Protein AF-K1TSH5-F1 (afdb_monomer)

Sequence (178 aa):
DFRKSKIAECYEMYQKELKKSDAMDF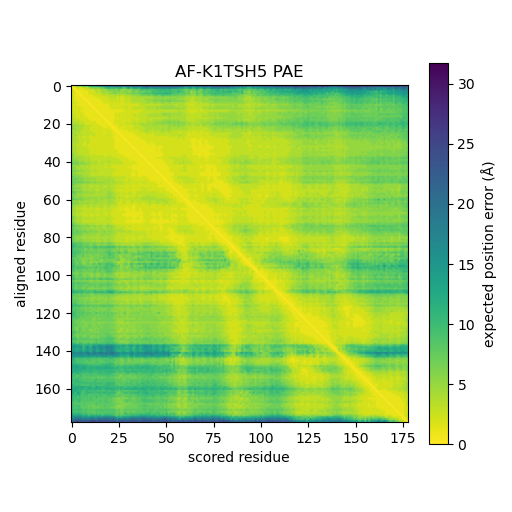DDIIFNTVKLLEENEDVRDLYQTQFKYVMVDEYQDTNHAQYVLTSLLADKYKNICVVGDDDQSIYRFRGATIENILSFENHYKGAKVIRLEENYRSTQNILDGANAVISHNKNRKGKTLFTRSGSGDKIVYKTVMSESEESQYIIDEIIQKC

Secondary structure (DSSP, 8-state):
-HHHHHHHHHHHHHHHHHHHTT---HHHHHHHHHHHHHH-HHHHHHHHHH-SSEEESSGGG--HHHHHHHHHHHTTT--EEE---GGG--GGGGT--THHHHHHHHHSTTPPP----B-SSS-HHHHHHHHHHHTT-SS------B-SS---SPPP----SSHHHHHHHHHHHHHHH-

Organism: NCBI:txid408170

pLDDT: mean 93.28, std 5.58, range [62.44, 98.38]

Foldseek 3Di:
DVVVVVVVVVVVVVVVVCVVVVHDDPVRVLVVLLVCLVVPVVVLVVLLVVCVAAEEEQLQQDAPSRLSNSCSSCVPNVRYHYYHALLPHPNVVVRRDNVSVVCVCVVSPPDDDDDDQEDPDDAAQVQVVVQVVSVPDPDHPDGRHHYPPYHPDHDDDDDDDDPVVVVVVVVVVVVVVD

Nearest PDB structures (foldseek):
  1qhh-assembly1_B  TM=9.088E-01  e=1.330E-18  Geobacillus stearothermophilus
  2pjr-assembly1_A  TM=9.662E-01  e=7.517E-14  Geobacillus stearothermophilus
  1pjr-assembly1_A  TM=9.104E-01  e=7.064E-14  Geobacillus stearothermophilus
  1qhg-assembly1_A  TM=9.098E-01  e=6.224E-13  Geobacillus stearothermophilus
  4c2t-assembly2_C  TM=9.820E-01  e=2.439E-11  Deinococcus radiodurans

Solvent-accessible surface area (backbone atoms only — not comparable to full-atom values): 10674 Å² total; per-residue (Å²): 112,73,67,63,53,51,53,51,55,51,48,54,52,49,56,52,50,33,59,74,66,78,50,75,61,80,65,45,58,53,50,52,49,38,50,47,45,71,76,30,62,69,63,32,50,52,49,26,67,70,40,58,62,40,76,41,72,61,37,17,48,33,30,68,64,56,48,51,40,56,46,66,41,21,60,86,70,64,38,64,46,77,39,67,45,82,92,68,52,76,41,53,92,79,51,21,34,53,62,57,56,72,41,41,60,74,73,42,73,84,62,84,86,81,85,85,41,76,42,90,87,54,31,35,43,57,39,51,54,51,52,64,58,57,67,75,63,80,94,67,92,75,86,71,68,46,46,86,81,42,50,70,69,77,86,85,86,83,91,68,95,44,74,69,50,46,53,50,52,54,51,53,56,52,62,73,73,108

InterPro domains:
  IPR000212 UvrD-like helicase [PTHR11070] (4-176)
  IPR013986 DExx box DNA helicase domain superfamily [G3DSA:1.10.10.160] (4-26)
  IPR014016 UvrD-like helicase, ATP-binding domain [PF00580] (3-109)
  IPR014016 UvrD-like helicase, ATP-binding domain [PS51198] (1-123)
  IPR014017 UvrD-like helicase, C-terminal [PF13361] (114-176)
  IPR027417 P-loop containing nucleoside triphosphate hydrolase [G3DSA:3.40.50.300] (27-110)
  IPR027417 P-loop containing nucleoside triphosphate hydrolase [G3DSA:3.40.50.300] (117-176)
  IPR027417 P-loop containing nucleoside triphosphate hydrolase [SSF52540] (5-176)

Radius of gyration: 23.06 Å; Cα contacts (8 Å, |Δi|>4): 166; chains: 1; bounding box: 57×45×60 Å

Structure (mmCIF, N/CA/C/O backbone):
data_AF-K1TSH5-F1
#
_entry.id   AF-K1TSH5-F1
#
loop_
_atom_site.group_PDB
_atom_site.id
_atom_site.type_symbol
_atom_site.label_atom_id
_atom_site.label_alt_id
_atom_site.label_comp_id
_atom_site.label_asym_id
_atom_site.label_entity_id
_atom_site.label_seq_id
_atom_site.pdbx_PDB_ins_code
_atom_site.Cartn_x
_atom_site.Cartn_y
_atom_site.Cartn_z
_atom_site.occupancy
_atom_site.B_iso_or_equiv
_atom_site.auth_seq_id
_atom_site.auth_comp_id
_atom_site.auth_asym_id
_atom_site.auth_atom_id
_atom_site.pdbx_PDB_model_num
ATOM 1 N N . ASP A 1 1 ? 12.186 7.942 30.024 1.00 77.44 1 ASP A N 1
ATOM 2 C CA . ASP A 1 1 ? 12.860 8.569 28.868 1.00 77.44 1 ASP A CA 1
ATOM 3 C C . ASP A 1 1 ? 12.345 9.999 28.738 1.00 77.44 1 ASP A C 1
ATOM 5 O O . ASP A 1 1 ? 11.185 10.200 28.394 1.00 77.44 1 ASP A O 1
ATOM 9 N N . PHE A 1 2 ? 13.169 10.978 29.116 1.00 89.00 2 PHE A N 1
ATOM 10 C CA . PHE A 1 2 ? 12.787 12.394 29.189 1.00 89.00 2 PHE A CA 1
ATOM 11 C C . PHE A 1 2 ? 12.319 12.948 27.834 1.00 89.00 2 PHE A C 1
ATOM 13 O O . PHE A 1 2 ? 11.339 13.689 27.773 1.00 89.00 2 PHE A O 1
ATOM 20 N N . ARG A 1 3 ? 12.957 12.528 26.731 1.00 92.19 3 ARG A N 1
ATOM 21 C CA . ARG A 1 3 ? 12.612 12.992 25.381 1.00 92.19 3 ARG A CA 1
ATOM 22 C C . ARG A 1 3 ? 11.207 12.553 24.976 1.00 92.19 3 ARG A C 1
ATOM 24 O O . ARG A 1 3 ? 10.437 13.368 24.483 1.00 92.19 3 ARG A O 1
ATOM 31 N N . LYS A 1 4 ? 10.860 11.283 25.209 1.00 92.50 4 LYS A N 1
ATOM 32 C CA . LYS A 1 4 ? 9.519 10.756 24.899 1.00 92.50 4 LYS A CA 1
ATOM 33 C C . LYS A 1 4 ? 8.424 11.468 25.692 1.00 92.50 4 LYS A C 1
ATOM 35 O O . LYS A 1 4 ? 7.385 11.771 25.124 1.00 92.50 4 LYS A O 1
ATOM 40 N N . SER A 1 5 ? 8.683 11.784 26.964 1.00 94.12 5 SER A N 1
ATOM 41 C CA . SER A 1 5 ? 7.754 12.569 27.790 1.00 94.12 5 SER A CA 1
ATOM 42 C C . SER A 1 5 ? 7.496 13.946 27.184 1.00 94.12 5 SER A C 1
ATOM 44 O O . SER A 1 5 ? 6.349 14.353 27.055 1.00 94.12 5 SER A O 1
ATOM 46 N N . LYS A 1 6 ? 8.552 14.645 26.747 1.00 96.00 6 LYS A N 1
ATOM 47 C CA . LYS A 1 6 ? 8.404 15.969 26.131 1.00 96.00 6 LYS A CA 1
ATOM 48 C C . LYS A 1 6 ? 7.690 15.930 24.786 1.00 96.00 6 LYS A C 1
ATOM 50 O O . LYS A 1 6 ? 6.859 16.791 24.530 1.00 96.00 6 LYS A O 1
ATOM 55 N N . ILE A 1 7 ? 7.950 14.914 23.964 1.00 96.69 7 ILE A N 1
ATOM 56 C CA . ILE A 1 7 ? 7.203 14.705 22.715 1.00 96.69 7 ILE A CA 1
ATOM 57 C C . ILE A 1 7 ? 5.712 14.488 23.008 1.00 96.69 7 ILE A C 1
ATOM 59 O O . ILE A 1 7 ? 4.879 15.082 22.334 1.00 96.69 7 ILE A O 1
ATOM 63 N N . ALA A 1 8 ? 5.373 13.691 24.027 1.00 95.94 8 ALA A N 1
ATOM 64 C CA . ALA A 1 8 ? 3.983 13.461 24.416 1.00 95.94 8 ALA A CA 1
ATOM 65 C C . ALA A 1 8 ? 3.290 14.746 24.904 1.00 95.94 8 ALA A C 1
ATOM 67 O O . ALA A 1 8 ? 2.175 15.025 24.476 1.00 95.94 8 ALA A O 1
ATOM 68 N N . GLU A 1 9 ? 3.962 15.556 25.731 1.00 96.50 9 GLU A N 1
ATOM 69 C CA . GLU A 1 9 ? 3.451 16.869 26.161 1.00 96.50 9 GLU A CA 1
ATOM 70 C C . GLU A 1 9 ? 3.186 17.795 24.957 1.00 96.50 9 GLU A C 1
ATOM 72 O O . GLU A 1 9 ? 2.115 18.394 24.856 1.00 96.50 9 GLU A O 1
ATOM 77 N N . CYS A 1 10 ? 4.128 17.883 24.009 1.00 97.38 10 CYS A N 1
ATOM 78 C CA . CYS A 1 10 ? 3.954 18.679 22.791 1.00 97.38 10 CYS A CA 1
ATOM 79 C C . CYS A 1 10 ? 2.803 18.165 21.918 1.00 97.38 10 CYS A C 1
ATOM 81 O O . CYS A 1 10 ? 2.030 18.970 21.403 1.00 97.38 10 CYS A O 1
ATOM 83 N N . TYR A 1 11 ? 2.670 16.845 21.767 1.00 96.75 11 TYR A N 1
ATOM 84 C CA . TYR A 1 11 ? 1.577 16.233 21.014 1.00 96.75 11 TYR A CA 1
ATOM 85 C C . TYR A 1 11 ? 0.212 16.525 21.652 1.00 96.75 11 TYR A C 1
ATOM 87 O O . TYR A 1 11 ? -0.732 16.887 20.957 1.00 96.75 11 TYR A O 1
ATOM 95 N N . GLU A 1 12 ? 0.108 16.460 22.981 1.00 96.88 12 GLU A N 1
ATOM 96 C CA . GLU A 1 12 ? -1.127 16.812 23.684 1.00 96.88 12 GLU A CA 1
ATOM 97 C C . GLU A 1 12 ? -1.510 18.284 23.460 1.00 96.88 12 GLU A C 1
ATOM 99 O O . GLU A 1 12 ? -2.679 18.601 23.233 1.00 96.88 12 GLU A O 1
ATOM 104 N N . MET A 1 13 ? -0.532 19.194 23.500 1.00 97.25 13 MET A N 1
ATOM 105 C CA . MET A 1 13 ? -0.757 20.607 23.184 1.00 97.25 13 MET A CA 1
ATOM 106 C C . MET A 1 13 ? -1.191 20.799 21.727 1.00 97.25 13 MET A C 1
ATOM 108 O O . MET A 1 13 ? -2.132 21.546 21.475 1.00 97.25 13 MET A O 1
ATOM 112 N N . TYR A 1 14 ? -0.553 20.099 20.789 1.00 97.69 14 TYR A N 1
ATOM 113 C CA . TYR A 1 14 ? -0.898 20.135 19.369 1.00 97.69 14 TYR A CA 1
ATOM 114 C C . TYR A 1 14 ? -2.349 19.699 19.117 1.00 97.69 14 TYR A C 1
ATOM 116 O O . TYR A 1 14 ? -3.121 20.475 18.554 1.00 97.69 14 TYR A O 1
ATOM 124 N N . GLN A 1 15 ? -2.763 18.536 19.639 1.00 96.94 15 GLN A N 1
ATOM 125 C CA . GLN A 1 15 ? -4.147 18.063 19.504 1.00 96.94 15 GLN A CA 1
ATOM 126 C C . GLN A 1 15 ? -5.155 19.022 20.160 1.00 96.94 15 GLN A C 1
ATOM 128 O O . GLN A 1 15 ? -6.271 19.191 19.664 1.00 96.94 15 GLN A O 1
ATOM 133 N N . LYS A 1 16 ? -4.789 19.675 21.277 1.00 96.56 16 LYS A N 1
ATOM 134 C CA . LYS A 1 16 ? -5.645 20.693 21.914 1.00 96.56 16 LYS A CA 1
ATOM 135 C C . LYS A 1 16 ? -5.855 21.903 21.009 1.00 96.56 16 LYS A C 1
ATOM 137 O O . LYS A 1 16 ? -6.979 22.395 20.946 1.00 96.56 16 LYS A O 1
ATOM 142 N N . GLU A 1 17 ? -4.813 22.384 20.337 1.00 97.62 17 GLU A N 1
ATOM 143 C CA . GLU A 1 17 ? -4.929 23.523 19.422 1.00 97.62 17 GLU A CA 1
ATOM 144 C C . GLU A 1 17 ? -5.710 23.159 18.154 1.00 97.62 17 GLU A C 1
ATOM 146 O O . GLU A 1 17 ? -6.633 23.891 17.807 1.00 97.62 17 GLU A O 1
ATOM 151 N N . LEU A 1 18 ? -5.459 21.994 17.542 1.00 97.00 18 LEU A N 1
ATOM 152 C CA . LEU A 1 18 ? -6.263 21.504 16.410 1.00 97.00 18 LEU A CA 1
ATOM 153 C C . LEU A 1 18 ? -7.758 21.475 16.740 1.00 97.00 18 LEU A C 1
ATOM 155 O O . LEU A 1 18 ? -8.575 22.041 16.014 1.00 97.00 18 LEU A O 1
ATOM 159 N N . LYS A 1 19 ? -8.109 20.897 17.894 1.00 95.25 19 LYS A N 1
ATOM 160 C CA . LYS A 1 19 ? -9.499 20.817 18.346 1.00 95.25 19 LYS A CA 1
ATOM 161 C C . LYS A 1 19 ? -10.116 22.192 18.611 1.00 95.25 19 LYS A C 1
ATOM 163 O O . LYS A 1 19 ? -11.289 22.394 18.316 1.00 95.25 19 LYS A O 1
ATOM 168 N N . LYS A 1 20 ? -9.361 23.138 19.180 1.00 97.38 20 LYS A N 1
ATOM 169 C CA . LYS A 1 20 ? -9.839 24.521 19.377 1.00 97.38 20 LYS A CA 1
ATOM 170 C C . LYS A 1 20 ? -10.095 25.233 18.051 1.00 97.38 20 LYS A C 1
ATOM 172 O O . LYS A 1 20 ? -10.976 26.085 17.994 1.00 97.38 20 LYS A O 1
ATOM 177 N N . SER A 1 21 ? -9.323 24.903 17.021 1.00 97.06 21 SER A N 1
ATOM 178 C CA . SER A 1 21 ? -9.446 25.464 15.677 1.00 97.06 21 SER A CA 1
ATOM 179 C C . SER A 1 21 ? -10.459 24.741 14.783 1.00 97.06 21 SER A C 1
ATOM 181 O O . SER A 1 21 ? -10.577 25.127 13.625 1.00 97.06 21 SER A O 1
ATOM 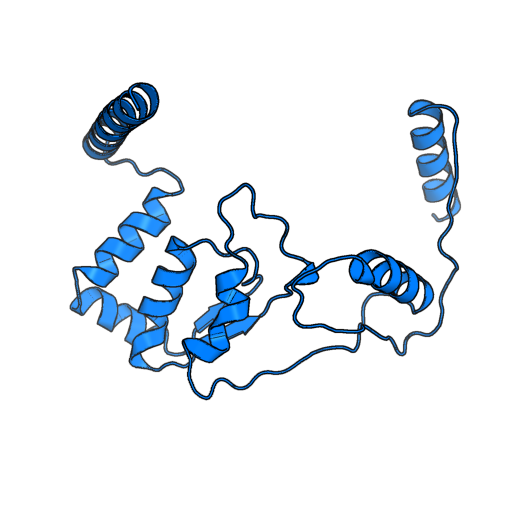183 N N . ASP A 1 22 ? -11.172 23.727 15.293 1.00 96.12 22 ASP A N 1
ATOM 184 C CA . ASP A 1 22 ? -12.072 22.865 14.507 1.00 96.12 22 ASP A CA 1
ATOM 185 C C . ASP A 1 22 ? -11.385 22.281 13.254 1.00 96.12 22 ASP A C 1
ATOM 187 O O . ASP A 1 22 ? -11.939 22.231 12.157 1.00 96.12 22 ASP A O 1
ATOM 191 N N . ALA A 1 23 ? -10.116 21.894 13.418 1.00 96.75 23 ALA A N 1
ATOM 192 C CA . ALA A 1 23 ? -9.256 21.395 12.354 1.00 96.75 23 ALA A CA 1
ATOM 193 C C . ALA A 1 23 ? -8.864 19.931 12.592 1.00 96.75 23 ALA A C 1
ATOM 195 O O . ALA A 1 23 ? -8.801 19.463 13.729 1.00 96.75 23 ALA A O 1
ATOM 196 N N . MET A 1 24 ? -8.560 19.231 11.498 1.00 96.19 24 MET A N 1
ATOM 197 C CA . MET A 1 24 ? -7.993 17.882 11.487 1.00 96.19 24 MET A CA 1
ATOM 198 C C . MET A 1 24 ? -6.790 17.852 10.551 1.00 96.19 24 MET A C 1
ATOM 200 O O . MET A 1 24 ? -6.821 18.477 9.485 1.00 96.19 24 MET A O 1
ATOM 204 N N . ASP A 1 25 ? -5.750 17.118 10.934 1.00 96.44 25 ASP A N 1
ATOM 205 C CA . ASP A 1 25 ? -4.677 16.747 10.015 1.00 96.44 25 ASP A CA 1
ATOM 206 C C . ASP A 1 25 ? -5.004 15.454 9.234 1.00 96.44 25 ASP A C 1
ATOM 208 O O . ASP A 1 25 ? -6.131 14.954 9.248 1.00 96.44 25 ASP A O 1
ATOM 212 N N . PHE A 1 26 ? -4.037 14.923 8.481 1.00 95.44 26 PHE A N 1
ATOM 213 C CA . PHE A 1 26 ? -4.254 13.721 7.671 1.00 95.44 26 PHE A CA 1
ATOM 214 C C . PHE A 1 26 ? -4.466 12.450 8.501 1.00 95.44 26 PHE A C 1
ATOM 216 O O . PHE A 1 26 ? -5.251 11.589 8.093 1.00 95.44 26 PHE A O 1
ATOM 223 N N . ASP A 1 27 ? -3.776 12.318 9.633 1.00 94.00 27 ASP A N 1
ATOM 224 C CA . ASP A 1 27 ? -3.866 11.131 10.483 1.00 94.00 27 ASP A CA 1
ATOM 225 C C . ASP A 1 27 ? -5.172 11.162 11.291 1.00 94.00 27 ASP A C 1
ATOM 227 O O . ASP A 1 27 ? -5.836 10.130 11.449 1.00 94.00 27 ASP A O 1
ATOM 231 N N . ASP A 1 28 ? -5.602 12.359 11.699 1.00 95.75 28 ASP A N 1
ATOM 232 C CA . ASP A 1 28 ? -6.877 12.616 12.364 1.00 95.75 28 ASP A CA 1
ATOM 233 C C . ASP A 1 28 ? -8.080 12.140 11.544 1.00 95.75 28 ASP A C 1
ATOM 235 O O . ASP A 1 28 ? -9.039 11.632 12.123 1.00 95.75 28 ASP A O 1
ATOM 239 N N . ILE A 1 29 ? -8.052 12.261 10.211 1.00 96.88 29 ILE A N 1
ATOM 240 C CA . ILE A 1 29 ? -9.165 11.810 9.356 1.00 96.88 29 ILE A CA 1
ATOM 241 C C . ILE A 1 29 ? -9.455 10.327 9.603 1.00 96.88 29 ILE A C 1
ATOM 243 O O . ILE A 1 29 ? -10.608 9.935 9.790 1.00 96.88 29 ILE A O 1
ATOM 247 N N . ILE A 1 30 ? -8.417 9.492 9.630 1.00 97.19 30 ILE A N 1
ATOM 248 C CA . ILE A 1 30 ? -8.574 8.049 9.830 1.00 97.19 30 ILE A CA 1
ATOM 249 C C . ILE A 1 30 ? -8.825 7.759 11.307 1.00 97.19 30 ILE A C 1
ATOM 251 O O . ILE A 1 30 ? -9.757 7.025 11.635 1.00 97.19 30 ILE A O 1
ATOM 255 N N . PHE A 1 31 ? -8.032 8.355 12.199 1.00 96.50 31 PHE A N 1
ATOM 256 C CA . PHE A 1 31 ? -8.124 8.111 13.635 1.00 96.50 31 PHE A CA 1
ATOM 257 C C . PHE A 1 31 ? -9.498 8.486 14.203 1.00 96.50 31 PHE A C 1
ATOM 259 O O . PHE A 1 31 ? -10.134 7.670 14.871 1.00 96.50 31 PHE A O 1
ATOM 266 N N . ASN A 1 32 ? -10.001 9.684 13.898 1.00 97.06 32 ASN A N 1
ATOM 267 C CA . ASN A 1 32 ? -11.305 10.131 14.380 1.00 97.06 32 ASN A CA 1
ATOM 268 C C . ASN A 1 32 ? -12.453 9.347 13.733 1.00 97.06 32 ASN A C 1
ATOM 270 O O . ASN A 1 32 ? -13.461 9.114 14.396 1.00 97.06 32 ASN A O 1
ATOM 274 N N . THR A 1 33 ? -12.301 8.880 12.486 1.00 98.06 33 THR A N 1
ATOM 275 C CA . THR A 1 33 ? -13.287 7.981 11.859 1.00 98.06 33 THR A CA 1
ATOM 276 C C . THR A 1 33 ? -13.342 6.634 12.576 1.00 98.06 33 THR A C 1
ATOM 278 O O . THR A 1 33 ? -14.429 6.155 12.886 1.00 98.06 33 THR A O 1
ATOM 281 N N . VAL A 1 34 ? -12.190 6.031 12.887 1.00 98.12 34 VAL A N 1
ATOM 282 C CA . VAL A 1 34 ? -12.129 4.791 13.679 1.00 98.12 34 VAL A CA 1
ATOM 283 C C . VAL A 1 34 ? -12.804 5.002 15.027 1.00 98.12 34 VAL A C 1
ATOM 285 O O . VAL A 1 34 ? -13.730 4.269 15.363 1.00 98.12 34 VAL A O 1
ATOM 288 N N . LYS A 1 35 ? -12.419 6.061 15.744 1.00 97.88 35 LYS A N 1
ATOM 289 C CA . LYS A 1 35 ? -12.995 6.400 17.044 1.00 97.88 35 LYS A CA 1
ATOM 290 C C . LYS A 1 35 ? -14.518 6.566 16.979 1.00 97.88 35 LYS A C 1
ATOM 292 O O . LYS A 1 35 ? -15.228 6.020 17.816 1.00 97.88 35 LYS A O 1
ATOM 297 N N . LEU A 1 36 ? -15.029 7.269 15.965 1.00 98.25 36 LEU A N 1
ATOM 298 C CA . LEU A 1 36 ? -16.466 7.445 15.746 1.00 98.25 36 LEU A CA 1
ATOM 299 C C . LEU A 1 36 ? -17.183 6.095 15.600 1.00 98.25 36 LEU A C 1
ATOM 301 O O . LEU A 1 36 ? -18.204 5.885 16.249 1.00 98.25 36 LEU A O 1
ATOM 305 N N . LEU A 1 37 ? -16.645 5.190 14.778 1.00 98.31 37 LEU A N 1
ATOM 306 C CA . LEU A 1 37 ? -17.229 3.870 14.513 1.00 98.31 37 LEU A CA 1
ATOM 307 C C . LEU A 1 37 ? -17.093 2.896 15.699 1.00 98.31 37 LEU A C 1
ATOM 309 O O . LEU A 1 37 ? -17.898 1.973 15.835 1.00 98.31 37 LEU A O 1
ATOM 313 N N . GLU A 1 38 ? -16.081 3.066 16.551 1.00 97.50 38 GLU A N 1
ATOM 314 C CA . GLU A 1 38 ? -15.933 2.296 17.791 1.00 97.50 38 GLU A CA 1
ATOM 315 C C . GLU A 1 38 ? -16.916 2.760 18.870 1.00 97.50 38 GLU A C 1
ATOM 317 O O . GLU A 1 38 ? -17.536 1.926 19.530 1.00 97.50 38 GLU A O 1
ATOM 322 N N . GLU A 1 39 ? -17.073 4.077 19.032 1.00 98.19 39 GLU A N 1
ATOM 323 C CA . GLU A 1 39 ? -17.868 4.682 20.108 1.00 98.19 39 GLU A CA 1
ATOM 324 C C . GLU A 1 39 ? -19.370 4.785 19.780 1.00 98.19 39 GLU A C 1
ATOM 326 O O . GLU A 1 39 ? -20.182 4.853 20.701 1.00 98.19 39 GLU A O 1
ATOM 331 N N . ASN A 1 40 ? -19.759 4.782 18.497 1.00 98.38 40 ASN A N 1
ATOM 332 C CA . ASN A 1 40 ? -21.140 5.022 18.055 1.00 98.38 40 ASN A CA 1
ATOM 333 C C . ASN A 1 40 ? -21.630 3.874 17.163 1.00 98.38 40 ASN A C 1
ATOM 335 O O . ASN A 1 40 ? -21.383 3.827 15.953 1.00 98.38 40 ASN A O 1
ATOM 339 N N . GLU A 1 41 ? -22.321 2.916 17.782 1.00 97.88 41 GLU A N 1
ATOM 340 C CA . GLU A 1 41 ? -22.799 1.704 17.110 1.00 97.88 41 GLU A CA 1
ATOM 341 C C . GLU A 1 41 ? -23.838 1.991 16.020 1.00 97.88 41 GLU A C 1
ATOM 343 O O . GLU A 1 41 ? -23.842 1.311 15.000 1.00 97.88 4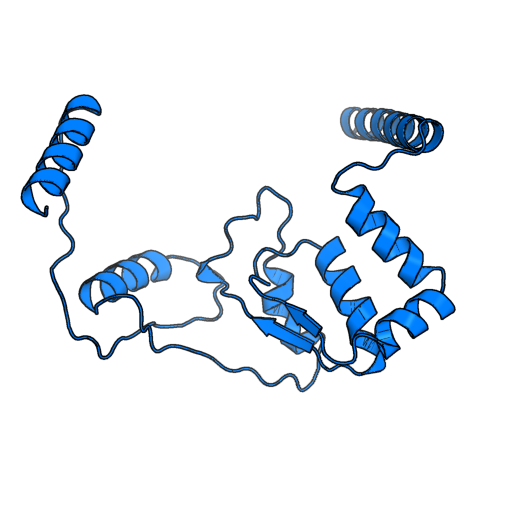1 GLU A O 1
ATOM 348 N N . ASP A 1 42 ? -24.680 3.007 16.189 1.00 98.25 42 ASP A N 1
ATOM 349 C CA . ASP A 1 42 ? -25.677 3.432 15.203 1.00 98.25 42 ASP A CA 1
ATOM 350 C C . ASP A 1 42 ? -25.025 3.953 13.913 1.00 98.25 42 ASP A C 1
ATOM 352 O O . ASP A 1 42 ? -25.418 3.569 12.808 1.00 98.25 42 ASP A O 1
ATOM 356 N N . VAL A 1 43 ? -23.973 4.766 14.045 1.00 98.38 43 VAL A N 1
ATOM 357 C CA . VAL A 1 43 ? -23.175 5.248 12.911 1.00 98.38 43 VAL A CA 1
ATOM 358 C C . VAL A 1 43 ? -22.444 4.086 12.243 1.00 98.38 43 VAL A C 1
ATOM 360 O O . VAL A 1 43 ? -22.425 3.984 11.013 1.00 98.38 43 VAL A O 1
ATOM 363 N N . ARG A 1 44 ? -21.869 3.172 13.033 1.00 98.38 44 ARG A N 1
ATOM 364 C CA . ARG A 1 44 ? -21.231 1.965 12.497 1.00 98.38 44 ARG A CA 1
ATOM 365 C C . ARG A 1 44 ? -22.227 1.094 11.736 1.00 98.38 44 ARG A C 1
ATOM 367 O O . ARG A 1 44 ? -21.917 0.675 10.623 1.00 98.38 44 ARG A O 1
ATOM 374 N N . ASP A 1 45 ? -23.413 0.853 12.288 1.00 98.25 45 ASP A N 1
ATOM 375 C CA . ASP A 1 45 ? -24.447 0.026 11.666 1.00 98.25 45 ASP A CA 1
ATOM 376 C C . ASP A 1 45 ? -24.938 0.623 10.343 1.00 98.25 45 ASP A C 1
ATOM 378 O O . ASP A 1 45 ? -25.122 -0.109 9.364 1.00 98.25 45 ASP A O 1
ATOM 382 N N . LEU A 1 46 ? -25.070 1.953 10.284 1.00 98.31 46 LEU A N 1
ATOM 383 C CA . LEU A 1 46 ? -25.394 2.686 9.063 1.00 98.31 46 LEU A CA 1
ATOM 384 C C . LEU A 1 46 ? -24.383 2.374 7.950 1.00 98.31 46 LEU A C 1
ATOM 386 O O . LEU A 1 46 ? -24.773 1.928 6.866 1.00 98.31 46 LEU A O 1
ATOM 390 N N . TYR A 1 47 ? -23.087 2.550 8.225 1.00 98.25 47 TYR A N 1
ATOM 391 C CA . TYR A 1 47 ? -22.041 2.319 7.227 1.00 98.25 47 TYR A CA 1
ATOM 392 C C . TYR A 1 47 ? -21.840 0.846 6.900 1.00 98.25 47 TYR A C 1
ATOM 394 O O . TYR A 1 47 ? -21.661 0.511 5.735 1.00 98.25 47 TYR A O 1
ATOM 402 N N . GLN A 1 48 ? -21.931 -0.054 7.877 1.00 98.31 48 GLN A N 1
ATOM 403 C CA . GLN A 1 48 ? -21.883 -1.491 7.616 1.00 98.31 48 GLN A CA 1
ATOM 404 C C . GLN A 1 48 ? -23.053 -1.925 6.723 1.00 98.31 48 GLN A C 1
ATOM 406 O O . GLN A 1 48 ? -22.877 -2.730 5.811 1.00 98.31 48 GLN A O 1
ATOM 411 N N . THR A 1 49 ? -24.253 -1.376 6.940 1.00 97.69 49 THR A N 1
ATOM 412 C CA . THR A 1 49 ? -25.441 -1.662 6.119 1.00 97.69 49 THR A CA 1
ATOM 413 C C . THR A 1 49 ? -25.304 -1.128 4.695 1.00 97.69 49 THR A C 1
ATOM 415 O O . THR A 1 49 ? -25.765 -1.786 3.756 1.00 97.69 49 THR A O 1
ATOM 418 N N . GLN A 1 50 ? -24.649 0.021 4.528 1.00 97.62 50 GLN A N 1
ATOM 419 C CA . GLN A 1 50 ? -24.328 0.591 3.223 1.00 97.62 50 GLN A CA 1
ATOM 420 C C . GLN A 1 50 ? -23.224 -0.207 2.506 1.00 97.62 50 GLN A C 1
ATOM 422 O O . GLN A 1 50 ? -23.390 -0.601 1.351 1.00 97.62 50 GLN A O 1
ATOM 427 N N . PHE A 1 51 ? -22.118 -0.497 3.193 1.00 97.38 51 PHE A N 1
ATOM 428 C CA . PHE A 1 51 ? -20.933 -1.175 2.666 1.00 97.38 51 PHE A CA 1
ATOM 429 C C . PHE A 1 51 ? -20.974 -2.678 2.938 1.00 97.38 51 PHE A C 1
ATOM 431 O O . PHE A 1 51 ? -20.175 -3.239 3.683 1.00 97.38 51 PHE A O 1
ATOM 438 N N . LYS A 1 52 ? -21.905 -3.360 2.269 1.00 97.12 52 LYS A N 1
ATOM 439 C CA . LYS A 1 52 ? -22.060 -4.819 2.388 1.00 97.12 52 LYS A CA 1
ATOM 440 C C . LYS A 1 52 ? -20.877 -5.626 1.861 1.00 97.12 52 LYS A C 1
ATOM 442 O O . LYS A 1 52 ? -20.783 -6.803 2.196 1.00 97.12 52 LYS A O 1
ATOM 447 N N . TYR A 1 53 ? -20.048 -5.030 1.007 1.00 97.62 53 TYR A N 1
ATOM 448 C CA . TYR A 1 53 ? -18.852 -5.625 0.419 1.00 97.62 53 TYR A CA 1
ATOM 449 C C . TYR A 1 53 ? -17.729 -4.596 0.488 1.00 97.62 53 TYR A C 1
ATOM 451 O O . TYR A 1 53 ? -17.885 -3.483 -0.013 1.00 97.62 53 TYR A O 1
ATOM 459 N N . VAL A 1 54 ? -16.612 -4.972 1.102 1.00 97.12 54 VAL A N 1
ATOM 460 C CA . VAL A 1 54 ? -15.443 -4.108 1.276 1.00 97.12 54 VAL A CA 1
ATOM 461 C C . VAL A 1 54 ? -14.308 -4.666 0.431 1.00 97.12 54 VAL A C 1
ATOM 463 O O . VAL A 1 54 ? -13.954 -5.837 0.551 1.00 97.12 54 VAL A O 1
ATOM 466 N N . MET A 1 55 ? -13.743 -3.833 -0.439 1.00 97.44 55 MET A N 1
ATOM 467 C CA . MET A 1 55 ? -12.591 -4.186 -1.263 1.00 97.44 55 MET A CA 1
ATOM 468 C C . MET A 1 55 ? -11.449 -3.235 -0.942 1.00 97.44 55 MET A C 1
ATOM 470 O O . MET A 1 55 ? -11.651 -2.022 -0.943 1.00 97.44 55 MET A O 1
ATOM 474 N N . VAL A 1 56 ? -10.272 -3.782 -0.654 1.00 96.81 56 VAL A N 1
ATOM 475 C CA . VAL A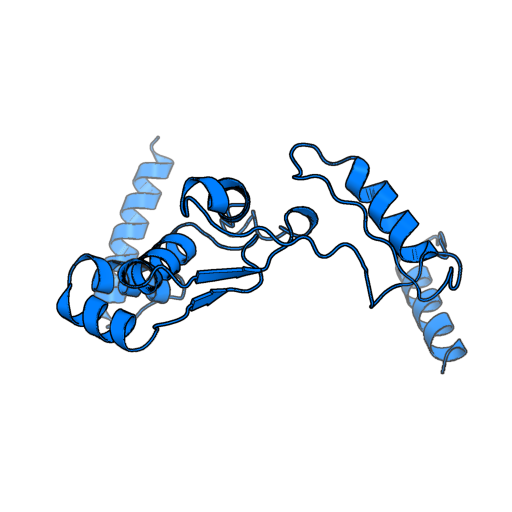 1 56 ? -9.080 -2.993 -0.334 1.00 96.81 56 VAL A CA 1
ATOM 476 C C . VAL A 1 56 ? -7.945 -3.446 -1.235 1.00 96.81 56 VAL A C 1
ATOM 478 O O . VAL A 1 56 ? -7.599 -4.625 -1.241 1.00 96.81 56 VAL A O 1
ATOM 481 N N . ASP A 1 57 ? -7.397 -2.512 -1.999 1.00 96.38 57 ASP A N 1
ATOM 482 C CA . ASP A 1 57 ? -6.201 -2.723 -2.812 1.00 96.38 57 ASP A CA 1
ATOM 483 C C . ASP A 1 57 ? -4.952 -2.260 -2.049 1.00 96.38 57 ASP A C 1
ATOM 485 O O . ASP A 1 57 ? -5.070 -1.545 -1.050 1.00 96.38 57 ASP A O 1
ATOM 489 N N . GLU A 1 58 ? -3.769 -2.672 -2.503 1.00 94.81 58 GLU A N 1
ATOM 490 C CA . GLU A 1 58 ? -2.470 -2.340 -1.892 1.00 94.81 58 GLU A CA 1
ATOM 491 C C . GLU A 1 58 ? -2.410 -2.632 -0.377 1.00 94.81 58 GLU A C 1
ATOM 493 O O . GLU A 1 58 ? -1.843 -1.886 0.430 1.00 94.81 58 GLU A O 1
ATOM 498 N N . TYR A 1 59 ? -3.021 -3.745 0.043 1.00 94.06 59 TYR A N 1
ATOM 499 C CA . TYR A 1 59 ? -3.225 -4.057 1.459 1.00 94.06 59 TYR A CA 1
ATOM 500 C C . TYR A 1 59 ? -1.918 -4.244 2.246 1.00 94.06 59 TYR A C 1
ATOM 502 O O . TYR A 1 59 ? -1.898 -4.065 3.468 1.00 94.06 59 TYR A O 1
ATOM 510 N N . GLN A 1 60 ? -0.817 -4.570 1.561 1.00 90.00 60 GLN A N 1
ATOM 511 C CA . GLN A 1 60 ? 0.511 -4.696 2.167 1.00 90.00 60 GLN A CA 1
ATOM 512 C C . GLN A 1 60 ? 1.028 -3.381 2.770 1.00 90.00 60 GLN A C 1
ATOM 514 O O . GLN A 1 60 ? 1.833 -3.421 3.699 1.00 90.00 60 GLN A O 1
ATOM 519 N N . ASP A 1 61 ? 0.560 -2.233 2.272 1.00 91.88 61 ASP A N 1
ATOM 520 C CA . ASP A 1 61 ? 1.029 -0.911 2.691 1.00 91.88 61 ASP A CA 1
ATOM 521 C C . ASP A 1 61 ? 0.115 -0.257 3.741 1.00 91.88 61 ASP A C 1
ATOM 523 O O . ASP A 1 61 ? 0.300 0.903 4.118 1.00 91.88 61 ASP A O 1
ATOM 527 N N . THR A 1 62 ? -0.860 -1.007 4.261 1.00 91.75 62 THR A N 1
ATOM 528 C CA . THR A 1 62 ? -1.789 -0.505 5.277 1.00 91.75 62 THR A CA 1
ATOM 529 C C . THR A 1 62 ? -1.124 -0.355 6.644 1.00 91.75 62 THR A C 1
ATOM 531 O O . THR A 1 62 ? -0.353 -1.208 7.095 1.00 91.75 62 THR A O 1
ATOM 534 N N . ASN A 1 63 ? -1.446 0.733 7.345 1.00 92.12 63 ASN A N 1
ATOM 535 C CA . ASN A 1 63 ? -1.079 0.923 8.748 1.00 92.12 63 ASN A CA 1
ATOM 536 C C . ASN A 1 63 ? -2.152 0.350 9.696 1.00 92.12 63 ASN A C 1
ATOM 538 O O . ASN A 1 63 ? -3.212 -0.114 9.270 1.00 92.12 63 ASN A O 1
ATOM 542 N N . HIS A 1 64 ? -1.886 0.378 11.004 1.00 90.94 64 HIS A N 1
ATOM 543 C CA . HIS A 1 64 ? -2.811 -0.171 11.998 1.00 90.94 64 HIS A CA 1
ATOM 544 C C . HIS A 1 64 ? -4.193 0.508 11.988 1.00 90.94 64 HIS A C 1
ATOM 546 O O . HIS A 1 64 ? -5.206 -0.183 12.032 1.00 90.94 64 HIS A O 1
ATOM 552 N N . ALA A 1 65 ? -4.257 1.838 11.882 1.00 93.56 65 ALA A N 1
ATOM 553 C CA . ALA A 1 65 ? -5.526 2.569 11.888 1.00 93.56 65 ALA A CA 1
ATOM 554 C C . ALA A 1 65 ? -6.392 2.232 10.660 1.00 93.56 65 ALA A C 1
ATOM 556 O O . ALA A 1 65 ? -7.596 2.023 10.786 1.00 93.56 65 ALA A O 1
ATOM 557 N N . GLN A 1 66 ? -5.777 2.099 9.481 1.00 95.56 66 GLN A N 1
ATOM 558 C CA . GLN A 1 66 ? -6.454 1.665 8.253 1.00 95.56 66 GLN A CA 1
ATOM 559 C C . GLN A 1 66 ? -6.964 0.223 8.358 1.00 95.56 66 GLN A C 1
ATOM 561 O O . GLN A 1 66 ? -8.076 -0.088 7.923 1.00 95.56 66 GLN A O 1
ATOM 566 N N . TYR A 1 67 ? -6.176 -0.658 8.972 1.00 94.00 67 TYR A N 1
ATOM 567 C CA . TYR A 1 67 ? -6.606 -2.018 9.272 1.00 94.00 67 TYR A CA 1
ATOM 568 C C . TYR A 1 67 ? -7.828 -2.036 10.207 1.00 94.00 67 TYR A C 1
ATOM 570 O O . TYR A 1 67 ? -8.816 -2.699 9.897 1.00 94.00 67 TYR A O 1
ATOM 578 N N . VAL A 1 68 ? -7.812 -1.266 11.302 1.00 94.88 68 VAL A N 1
ATOM 579 C CA . VAL A 1 68 ? -8.952 -1.194 12.234 1.00 94.88 68 VAL A CA 1
ATOM 580 C C . VAL A 1 68 ? -10.189 -0.640 11.528 1.00 94.88 68 VAL A C 1
ATOM 582 O O . VAL A 1 68 ? -11.263 -1.228 11.632 1.00 94.88 68 VAL A O 1
ATOM 585 N N . LEU A 1 69 ? -10.038 0.428 10.739 1.00 97.31 69 LEU A N 1
ATOM 586 C CA . LEU A 1 69 ? -11.130 1.015 9.963 1.00 97.31 69 LEU A CA 1
ATOM 587 C C . LEU A 1 69 ? -11.782 -0.010 9.026 1.00 97.31 69 LEU A C 1
ATOM 589 O O . LEU A 1 69 ? -12.997 -0.202 9.055 1.00 97.31 69 LEU A O 1
ATOM 593 N N . THR A 1 70 ? -10.978 -0.689 8.206 1.00 95.81 70 THR A N 1
ATOM 594 C CA . THR A 1 70 ? -11.488 -1.688 7.252 1.00 95.81 70 THR A CA 1
ATOM 595 C C . THR A 1 70 ? -12.132 -2.877 7.965 1.00 95.81 70 THR A C 1
ATOM 597 O O . THR A 1 70 ? -13.168 -3.363 7.514 1.00 95.81 70 THR A O 1
ATOM 600 N N . SER A 1 71 ? -11.589 -3.288 9.116 1.00 94.00 71 SER A N 1
ATOM 601 C CA . SER A 1 71 ? -12.177 -4.326 9.966 1.00 94.00 71 SER A CA 1
ATOM 602 C C . SER A 1 71 ? -13.541 -3.913 10.521 1.00 94.00 71 SER A C 1
ATOM 604 O O . SER A 1 71 ? -14.493 -4.679 10.402 1.00 94.00 71 SER A O 1
ATOM 606 N N . LEU A 1 72 ? -13.669 -2.702 11.077 1.00 96.69 72 LEU A N 1
ATOM 607 C CA . LEU A 1 72 ? -14.934 -2.191 11.617 1.00 96.69 72 LEU A CA 1
ATOM 608 C C . LEU A 1 72 ? -16.020 -2.116 10.542 1.00 96.69 72 LEU A C 1
ATOM 610 O O . LEU A 1 72 ? -17.163 -2.483 10.799 1.00 96.69 72 LEU A O 1
ATOM 614 N N . LEU A 1 73 ? -15.672 -1.687 9.329 1.00 97.25 73 LEU A N 1
ATOM 615 C CA . LEU A 1 73 ? -16.622 -1.611 8.216 1.00 97.25 73 LEU A CA 1
ATOM 616 C C . LEU A 1 73 ? -17.052 -2.994 7.711 1.00 97.25 73 LEU A C 1
ATOM 618 O O . LEU A 1 73 ? -18.204 -3.175 7.322 1.00 97.25 73 LEU A O 1
ATOM 622 N N . ALA A 1 74 ? -16.153 -3.978 7.728 1.00 95.75 74 ALA A N 1
ATOM 623 C CA . ALA A 1 74 ? -16.438 -5.316 7.223 1.00 95.75 74 ALA A CA 1
ATOM 624 C C . ALA A 1 74 ? -17.132 -6.238 8.241 1.00 95.75 74 ALA A C 1
ATOM 626 O O . ALA A 1 74 ? -17.760 -7.212 7.824 1.00 95.75 74 ALA A O 1
ATOM 627 N N . ASP A 1 75 ? -17.041 -5.970 9.548 1.00 93.25 75 ASP A N 1
ATOM 628 C CA . ASP A 1 75 ? -17.337 -6.962 1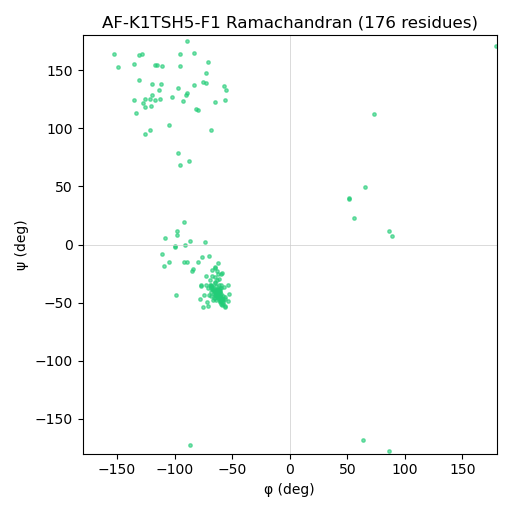0.597 1.00 93.25 75 ASP A CA 1
ATOM 629 C C . ASP A 1 75 ? -18.772 -7.531 10.571 1.00 93.25 75 ASP A C 1
ATOM 631 O O . ASP A 1 75 ? -18.965 -8.728 10.796 1.00 93.25 75 ASP A O 1
ATOM 635 N N . LYS A 1 76 ? -19.781 -6.724 10.203 1.00 95.25 76 LYS A N 1
ATOM 636 C CA . LYS A 1 76 ? -21.195 -7.158 10.158 1.00 95.25 76 LYS A CA 1
ATOM 637 C C . LYS A 1 76 ? -21.459 -8.290 9.167 1.00 95.25 76 LYS A C 1
ATOM 639 O O . LYS A 1 76 ? -22.176 -9.233 9.492 1.00 95.25 76 LYS A O 1
ATOM 644 N N . TYR A 1 77 ? -20.917 -8.189 7.953 1.00 95.44 77 TYR A N 1
ATOM 645 C CA . TYR A 1 77 ? -21.175 -9.157 6.875 1.00 95.44 77 TYR A CA 1
ATOM 646 C C . TYR A 1 77 ? -19.970 -10.042 6.556 1.00 95.44 77 TYR A C 1
ATOM 648 O O . TYR A 1 77 ? -20.133 -11.081 5.923 1.00 95.44 77 TYR A O 1
ATOM 656 N N . LYS A 1 78 ? -18.766 -9.632 6.971 1.00 94.00 78 LYS A N 1
ATOM 657 C CA . LYS A 1 78 ? -17.480 -10.305 6.722 1.00 94.00 78 LYS A CA 1
ATOM 658 C C . LYS A 1 78 ? -17.182 -10.553 5.242 1.00 94.00 78 LYS A C 1
ATOM 660 O O . LYS A 1 78 ? -16.369 -11.402 4.890 1.00 94.00 78 LYS A O 1
ATOM 665 N N . ASN A 1 79 ? -17.808 -9.763 4.374 1.00 95.31 79 ASN A N 1
ATOM 666 C CA . ASN A 1 79 ? -17.574 -9.749 2.938 1.00 95.31 79 ASN A CA 1
ATOM 667 C C . ASN A 1 79 ? -16.434 -8.778 2.618 1.00 95.31 79 ASN A C 1
ATOM 669 O O . ASN A 1 79 ? -16.661 -7.685 2.095 1.00 95.31 79 ASN A O 1
ATOM 673 N N . ILE A 1 80 ? -15.212 -9.165 2.966 1.00 96.00 80 ILE A N 1
ATOM 674 C CA . ILE A 1 80 ? -14.013 -8.379 2.685 1.00 96.00 80 ILE A CA 1
ATOM 675 C C . ILE A 1 80 ? -13.119 -9.111 1.685 1.00 96.00 80 ILE A C 1
ATOM 677 O O . ILE A 1 80 ? -12.855 -10.305 1.817 1.00 96.00 80 ILE A O 1
ATOM 681 N N . CYS A 1 81 ? -12.660 -8.382 0.675 1.00 97.00 81 CYS A N 1
ATOM 682 C CA . CYS A 1 81 ? -11.669 -8.834 -0.288 1.00 97.00 81 CYS A CA 1
ATOM 683 C C . CYS A 1 81 ? -10.475 -7.885 -0.220 1.00 97.00 81 CYS A C 1
ATOM 685 O O . CYS A 1 81 ? -10.627 -6.689 -0.464 1.00 97.00 81 CYS A O 1
ATOM 687 N N . VAL A 1 82 ? -9.302 -8.412 0.120 1.00 95.88 82 VAL A N 1
ATOM 688 C CA . VAL A 1 82 ? -8.060 -7.638 0.111 1.00 95.88 82 VAL A CA 1
ATOM 689 C 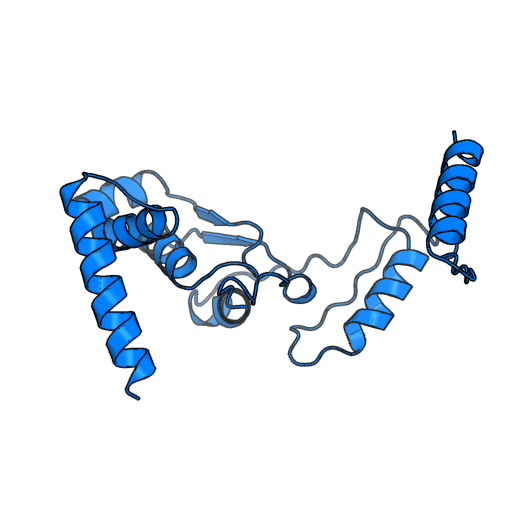C . VAL A 1 82 ? -7.154 -8.142 -1.000 1.00 95.88 82 VAL A C 1
ATOM 691 O O . VAL A 1 82 ? -7.040 -9.350 -1.221 1.00 95.88 82 VAL A O 1
ATOM 694 N N . VAL A 1 83 ? -6.521 -7.210 -1.696 1.00 95.69 83 VAL A N 1
ATOM 695 C CA . VAL A 1 83 ? -5.526 -7.470 -2.731 1.00 95.69 83 VAL A CA 1
ATOM 696 C C . VAL A 1 83 ? -4.228 -6.815 -2.287 1.00 95.69 83 VAL A C 1
ATOM 698 O O . VAL A 1 83 ? -4.229 -5.723 -1.724 1.00 95.69 83 VAL A O 1
ATOM 701 N N . GLY A 1 84 ? -3.118 -7.516 -2.479 1.00 93.06 84 GLY A N 1
ATOM 702 C CA . GLY A 1 84 ? -1.810 -6.982 -2.150 1.00 93.06 84 GLY A CA 1
ATOM 703 C C . GLY A 1 84 ? -0.689 -7.965 -2.432 1.00 93.06 84 GLY A C 1
ATOM 704 O O . GLY A 1 84 ? -0.915 -9.143 -2.727 1.00 93.06 84 GLY A O 1
ATOM 705 N N . ASP A 1 85 ? 0.529 -7.452 -2.334 1.00 91.06 85 ASP A N 1
ATOM 706 C CA . ASP A 1 85 ? 1.759 -8.170 -2.626 1.00 91.06 85 ASP A CA 1
ATOM 707 C C . ASP A 1 85 ? 2.790 -7.938 -1.515 1.00 91.06 85 ASP A C 1
ATOM 709 O O . ASP A 1 85 ? 3.301 -6.834 -1.351 1.00 91.06 85 ASP A O 1
ATOM 713 N N . ASP A 1 86 ? 3.130 -8.987 -0.763 1.00 85.56 86 ASP A N 1
ATOM 714 C CA . ASP A 1 86 ? 4.116 -8.911 0.316 1.00 85.56 86 ASP A CA 1
ATOM 715 C C . ASP A 1 86 ? 5.514 -8.506 -0.177 1.00 85.56 86 ASP A C 1
ATOM 717 O O . ASP A 1 86 ? 6.241 -7.821 0.544 1.00 85.56 86 ASP A O 1
ATOM 721 N N . ASP A 1 87 ? 5.867 -8.843 -1.420 1.00 86.94 87 ASP A N 1
ATOM 722 C CA . ASP A 1 87 ? 7.143 -8.464 -2.031 1.00 86.94 87 ASP A CA 1
ATOM 723 C C . ASP A 1 87 ? 7.180 -6.976 -2.469 1.00 86.94 87 ASP A C 1
ATOM 725 O O . ASP A 1 87 ? 8.257 -6.471 -2.792 1.00 86.94 87 ASP A O 1
ATOM 729 N N . GLN A 1 88 ? 6.043 -6.259 -2.462 1.00 86.56 88 GLN A N 1
ATOM 730 C CA . GLN A 1 88 ? 5.930 -4.843 -2.874 1.00 86.56 88 GLN A CA 1
ATOM 731 C C . GLN A 1 88 ? 5.694 -3.860 -1.714 1.00 86.56 88 GLN A C 1
ATOM 733 O O . GLN A 1 88 ? 5.536 -2.665 -1.947 1.00 86.56 88 GLN A O 1
ATOM 738 N N . SER A 1 89 ? 5.726 -4.318 -0.460 1.00 86.31 89 SER A N 1
ATOM 739 C CA . SER A 1 89 ? 5.576 -3.446 0.714 1.00 86.31 89 SER A CA 1
ATOM 740 C C . SER A 1 89 ? 6.782 -2.505 0.880 1.00 86.31 89 SER A C 1
ATOM 742 O O . SER A 1 89 ? 7.791 -2.878 1.491 1.00 86.31 89 SER A O 1
ATOM 744 N N . ILE A 1 90 ? 6.662 -1.254 0.428 1.00 86.19 90 ILE A N 1
ATOM 745 C CA . ILE A 1 90 ? 7.728 -0.234 0.510 1.00 86.19 90 ILE A CA 1
ATOM 746 C C . ILE A 1 90 ? 7.424 0.902 1.498 1.00 86.19 90 ILE A C 1
ATOM 748 O O . ILE A 1 90 ? 8.315 1.692 1.820 1.00 86.19 90 ILE A O 1
ATOM 752 N N . TYR A 1 91 ? 6.211 0.970 2.060 1.00 83.94 91 TYR A N 1
ATOM 753 C CA . TYR A 1 91 ? 5.790 2.071 2.938 1.00 83.94 91 TYR A CA 1
ATOM 754 C C . TYR A 1 91 ? 6.026 1.842 4.441 1.00 83.94 91 TYR A C 1
ATOM 756 O O . TYR A 1 91 ? 5.466 2.556 5.278 1.00 83.94 91 TYR A O 1
ATOM 764 N N . ARG A 1 92 ? 6.916 0.914 4.831 1.00 84.44 92 ARG A N 1
ATOM 765 C CA . ARG A 1 92 ? 7.234 0.643 6.254 1.00 84.44 92 ARG A CA 1
ATOM 766 C C . ARG A 1 92 ? 7.649 1.908 7.022 1.00 84.44 92 ARG A C 1
ATOM 768 O O . ARG A 1 92 ? 7.299 2.061 8.188 1.00 84.44 92 ARG A O 1
ATOM 775 N N . PHE A 1 93 ? 8.347 2.845 6.375 1.00 83.25 93 PHE A N 1
ATOM 776 C CA . PHE A 1 93 ? 8.752 4.121 6.986 1.00 83.25 93 PHE A CA 1
ATOM 777 C C . PHE A 1 93 ? 7.571 5.036 7.365 1.00 83.25 93 PHE A C 1
ATOM 779 O O . PHE A 1 93 ? 7.737 5.914 8.207 1.00 83.25 93 PHE A O 1
ATOM 786 N N . ARG A 1 94 ? 6.382 4.819 6.781 1.00 79.44 94 ARG A N 1
ATOM 787 C CA . ARG A 1 94 ? 5.123 5.512 7.112 1.00 79.44 94 ARG A CA 1
ATOM 788 C C . ARG A 1 94 ? 4.229 4.717 8.071 1.00 79.44 94 ARG A C 1
ATOM 790 O O . ARG A 1 94 ? 3.068 5.066 8.247 1.00 79.44 94 ARG A O 1
ATOM 797 N N . GLY A 1 95 ? 4.745 3.645 8.673 1.00 81.12 95 GLY A N 1
ATOM 798 C CA . GLY A 1 95 ? 3.987 2.804 9.602 1.00 81.12 95 GLY A CA 1
ATOM 799 C C . GLY A 1 95 ? 3.163 1.698 8.940 1.00 81.12 95 GLY A C 1
ATOM 800 O O . GLY A 1 95 ? 2.348 1.072 9.622 1.00 81.12 95 GLY A O 1
ATOM 801 N N . ALA A 1 96 ? 3.373 1.426 7.646 1.00 84.88 96 ALA A N 1
ATOM 802 C CA . ALA A 1 96 ? 2.812 0.237 7.013 1.00 84.88 96 ALA A CA 1
ATOM 803 C C . ALA A 1 96 ? 3.273 -1.028 7.745 1.00 84.88 96 ALA A C 1
ATOM 805 O O . ALA A 1 96 ? 4.446 -1.166 8.115 1.00 84.88 96 ALA A O 1
ATOM 806 N N . THR A 1 97 ? 2.332 -1.939 7.960 1.00 86.19 97 THR A N 1
ATOM 807 C CA . THR A 1 97 ? 2.523 -3.147 8.757 1.00 86.19 97 THR A CA 1
ATOM 808 C C . THR A 1 97 ? 2.237 -4.355 7.870 1.00 86.19 97 THR A C 1
ATOM 810 O O . THR A 1 97 ? 1.085 -4.738 7.677 1.00 86.19 97 THR A O 1
ATOM 813 N N . ILE A 1 98 ? 3.295 -4.973 7.332 1.00 83.75 98 ILE A N 1
ATOM 814 C CA . ILE A 1 98 ? 3.189 -6.157 6.456 1.00 83.75 98 ILE A CA 1
ATOM 815 C C . ILE A 1 98 ? 2.478 -7.323 7.160 1.00 83.75 98 ILE A C 1
ATOM 817 O O . ILE A 1 98 ? 1.857 -8.180 6.534 1.00 83.75 98 ILE A O 1
ATOM 821 N N . GLU A 1 99 ? 2.509 -7.343 8.490 1.00 85.56 99 GLU A N 1
ATOM 822 C CA . GLU A 1 99 ? 1.801 -8.313 9.305 1.00 85.56 99 GLU A CA 1
ATOM 823 C C . GLU A 1 99 ? 0.280 -8.271 9.063 1.00 85.56 99 GLU A C 1
ATOM 825 O O . GLU A 1 99 ? -0.360 -9.311 9.208 1.00 85.56 99 GLU A O 1
ATOM 830 N N . ASN A 1 100 ? -0.301 -7.149 8.611 1.00 86.88 100 ASN A N 1
ATOM 831 C CA . ASN A 1 100 ? -1.726 -7.047 8.266 1.00 86.88 100 ASN A CA 1
ATOM 832 C C . ASN A 1 100 ? -2.112 -8.027 7.148 1.00 86.88 100 ASN A C 1
ATOM 834 O O . ASN A 1 100 ? -3.039 -8.823 7.307 1.00 86.88 100 ASN A O 1
ATOM 838 N N . ILE A 1 101 ? -1.369 -8.029 6.034 1.00 86.19 101 ILE A N 1
ATOM 839 C CA . ILE A 1 101 ? -1.630 -8.949 4.917 1.00 86.19 101 ILE A CA 1
ATOM 840 C C . ILE A 1 101 ? -1.211 -10.385 5.256 1.00 86.19 101 ILE A C 1
ATOM 842 O O . ILE A 1 101 ? -1.882 -11.349 4.876 1.00 86.19 101 ILE A O 1
ATOM 846 N N . LEU A 1 102 ? -0.128 -10.558 6.021 1.00 85.56 102 LEU A N 1
ATOM 847 C CA . LEU A 1 102 ? 0.351 -11.888 6.400 1.00 85.56 102 LEU A CA 1
ATOM 848 C C . LEU A 1 102 ? -0.609 -12.598 7.363 1.00 85.56 102 LEU A C 1
ATOM 850 O O . LEU A 1 102 ? -0.814 -13.805 7.223 1.00 85.56 102 LEU A O 1
ATOM 854 N N . SER A 1 103 ? -1.217 -11.860 8.296 1.00 86.31 103 SER A N 1
ATOM 855 C CA . SER A 1 103 ? -2.124 -12.380 9.329 1.00 86.31 103 SER A CA 1
ATOM 856 C C . SER A 1 103 ? -3.601 -12.403 8.928 1.00 86.31 103 SER A C 1
ATOM 858 O O . SER A 1 103 ? -4.423 -12.889 9.706 1.00 86.31 103 SER A O 1
ATOM 860 N N . PHE A 1 104 ? -3.947 -11.956 7.718 1.00 90.50 104 PHE A N 1
ATOM 861 C CA . PHE A 1 104 ? -5.332 -11.879 7.250 1.00 90.50 104 PHE A CA 1
ATOM 862 C C . PHE A 1 104 ? -6.095 -13.206 7.403 1.00 90.50 104 PHE A C 1
ATOM 864 O O . PHE A 1 104 ? -7.218 -13.224 7.899 1.00 90.50 104 PHE A O 1
ATOM 871 N N . GLU A 1 105 ? -5.457 -14.332 7.068 1.00 89.38 105 GLU A N 1
ATOM 872 C CA . GLU A 1 105 ? -6.030 -15.684 7.196 1.00 89.38 105 GLU A CA 1
ATOM 873 C C . GLU A 1 105 ? -6.296 -16.091 8.657 1.00 89.38 105 GLU A C 1
ATOM 875 O O . GLU A 1 105 ? -7.208 -16.871 8.935 1.00 89.38 105 GLU A O 1
ATOM 880 N N . ASN A 1 106 ? -5.522 -15.546 9.603 1.00 87.81 106 ASN A N 1
ATOM 881 C CA . ASN A 1 106 ? -5.720 -15.782 11.033 1.00 87.81 106 ASN A CA 1
ATOM 882 C C . ASN A 1 106 ? -6.900 -14.966 11.572 1.00 87.81 106 ASN A C 1
ATOM 884 O O . ASN A 1 106 ? -7.620 -15.443 12.452 1.00 87.81 106 ASN A O 1
ATOM 888 N N . HIS A 1 107 ? -7.092 -13.750 11.049 1.00 85.94 107 HIS A N 1
ATOM 889 C CA . HIS A 1 107 ? -8.195 -12.874 11.431 1.00 85.94 107 HIS A CA 1
ATOM 890 C C . HIS A 1 107 ? -9.520 -13.348 10.821 1.00 85.94 107 HIS A C 1
ATOM 892 O O . HIS A 1 107 ? -10.498 -13.590 11.528 1.00 85.94 107 HIS A O 1
ATOM 898 N N . TYR A 1 108 ? -9.546 -13.539 9.503 1.00 89.25 108 TYR A N 1
ATOM 899 C CA . TYR A 1 108 ? -10.716 -13.977 8.752 1.00 89.25 108 TYR A CA 1
ATOM 900 C C . TYR A 1 108 ? -10.647 -15.485 8.524 1.00 89.25 108 TYR A C 1
ATOM 902 O O . TYR A 1 108 ? -10.291 -15.968 7.448 1.00 89.25 108 TYR A O 1
ATOM 910 N N . LYS A 1 109 ? -10.992 -16.252 9.565 1.00 88.56 109 LYS A N 1
ATOM 911 C CA . LYS A 1 109 ? -11.023 -17.719 9.490 1.00 88.56 109 LYS A CA 1
ATOM 912 C C . LYS A 1 109 ? -11.938 -18.176 8.352 1.00 88.56 109 LYS A C 1
ATOM 914 O O . LYS A 1 109 ? -13.119 -17.841 8.330 1.00 88.56 109 LYS A O 1
ATOM 919 N N . GLY A 1 110 ? -11.392 -18.973 7.436 1.00 88.25 110 GLY A N 1
ATOM 920 C CA . GLY A 1 110 ? -12.107 -19.436 6.242 1.00 88.25 110 GLY A CA 1
ATOM 921 C C . GLY A 1 110 ? -11.991 -18.503 5.033 1.00 88.25 110 GLY A C 1
ATOM 922 O O . GLY A 1 110 ? -12.649 -18.755 4.024 1.00 88.25 110 GLY A O 1
ATOM 923 N N . ALA A 1 111 ? -11.156 -17.460 5.101 1.00 93.62 111 ALA A N 1
ATOM 924 C CA . ALA A 1 111 ? -10.830 -16.641 3.941 1.00 93.62 111 ALA A CA 1
ATOM 925 C C . ALA A 1 111 ? -10.277 -17.506 2.800 1.00 93.62 111 ALA A C 1
ATOM 927 O O . ALA A 1 111 ? -9.392 -18.344 2.986 1.00 93.62 111 ALA A O 1
ATOM 928 N N . LYS A 1 112 ? -10.798 -17.283 1.592 1.00 94.88 112 LYS A N 1
ATOM 929 C CA . LYS A 1 112 ? -10.294 -17.932 0.385 1.00 94.88 112 LYS A CA 1
ATOM 930 C C . LYS A 1 112 ? -9.064 -17.177 -0.109 1.00 94.88 112 LYS A C 1
ATOM 932 O O . LYS A 1 112 ? -9.178 -16.032 -0.532 1.00 94.88 112 LYS A O 1
ATOM 937 N N . VAL A 1 113 ? -7.914 -17.843 -0.121 1.00 92.50 113 VAL A N 1
ATOM 938 C CA . VAL A 1 113 ? -6.681 -17.293 -0.694 1.00 92.50 113 VAL A CA 1
ATOM 939 C C . VAL A 1 113 ? -6.583 -17.670 -2.166 1.00 92.50 113 VAL A C 1
ATOM 941 O O . VAL A 1 113 ? -6.700 -18.840 -2.530 1.00 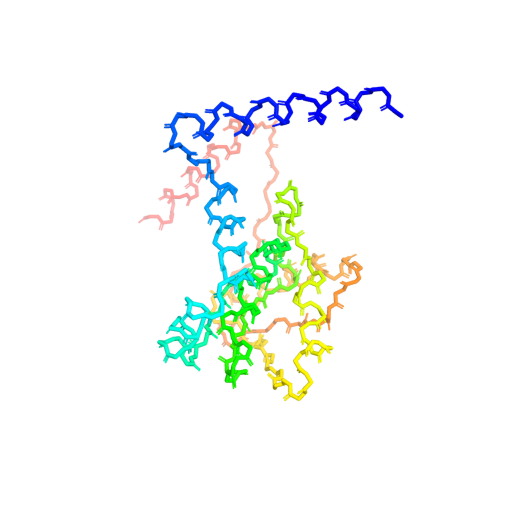92.50 113 VAL A O 1
ATOM 944 N N . ILE A 1 114 ? -6.356 -16.671 -3.015 1.00 93.19 114 ILE A N 1
ATOM 945 C CA . ILE A 1 114 ? -6.114 -16.845 -4.448 1.00 93.19 114 ILE A CA 1
ATOM 946 C C . ILE A 1 114 ? -4.752 -16.231 -4.755 1.00 93.19 114 ILE A C 1
ATOM 948 O O . ILE A 1 114 ? -4.509 -15.072 -4.434 1.00 93.19 114 ILE A O 1
ATOM 952 N N . ARG A 1 115 ? -3.860 -17.012 -5.368 1.00 91.50 115 ARG A N 1
ATOM 953 C CA . ARG A 1 115 ? -2.540 -16.550 -5.810 1.00 91.50 115 ARG A CA 1
ATOM 954 C C . ARG A 1 115 ? -2.565 -16.321 -7.316 1.00 91.50 115 ARG A C 1
ATOM 956 O O . ARG A 1 115 ? -2.953 -17.215 -8.065 1.00 91.50 115 ARG A O 1
ATOM 963 N N . LEU A 1 116 ? -2.159 -15.129 -7.744 1.00 93.12 116 LEU A N 1
ATOM 964 C CA . LEU A 1 116 ? -2.020 -14.767 -9.153 1.00 93.12 116 LEU A CA 1
ATOM 965 C C . LEU A 1 116 ? -0.528 -14.743 -9.500 1.00 93.12 116 LEU A C 1
ATOM 967 O O . LEU A 1 116 ? 0.186 -13.821 -9.116 1.00 93.12 116 LEU A O 1
ATOM 971 N N . GLU A 1 117 ? -0.054 -15.791 -10.173 1.00 92.44 117 GLU A N 1
ATOM 972 C CA . GLU A 1 117 ? 1.372 -15.970 -10.504 1.00 92.44 117 GLU A CA 1
ATOM 973 C C . GLU A 1 117 ? 1.686 -15.690 -11.984 1.00 92.44 117 GLU A C 1
ATOM 975 O O . GLU A 1 117 ? 2.842 -15.474 -12.346 1.00 92.44 117 GLU A O 1
ATOM 980 N N . GLU A 1 118 ? 0.660 -15.639 -12.839 1.00 95.88 118 GLU A N 1
ATOM 981 C CA . GLU A 1 118 ? 0.810 -15.250 -14.241 1.00 95.88 118 GLU A CA 1
ATOM 982 C C . GLU A 1 118 ? 0.881 -13.722 -14.351 1.00 95.88 118 GLU A C 1
ATOM 984 O O . GLU A 1 118 ? -0.066 -13.002 -14.026 1.00 95.88 118 GLU A O 1
ATOM 989 N N . ASN A 1 119 ? 2.024 -13.224 -14.810 1.00 95.62 119 ASN A N 1
ATOM 990 C CA . ASN A 1 119 ? 2.260 -11.818 -15.070 1.00 95.62 119 ASN A CA 1
ATOM 991 C C . ASN A 1 119 ? 1.946 -11.488 -16.535 1.00 95.62 119 ASN A C 1
ATOM 993 O O . ASN A 1 119 ? 2.527 -12.045 -17.469 1.00 95.62 119 ASN A O 1
ATOM 997 N N . TYR A 1 120 ? 1.049 -10.523 -16.713 1.00 95.56 120 TYR A N 1
ATOM 998 C CA . TYR A 1 120 ? 0.578 -10.066 -18.020 1.00 95.56 120 TYR A CA 1
ATOM 999 C C . TYR A 1 120 ? 1.267 -8.774 -18.497 1.00 95.56 120 TYR A C 1
ATOM 1001 O O . TYR A 1 120 ? 0.951 -8.282 -19.576 1.00 95.56 120 TYR A O 1
ATOM 1009 N N . ARG A 1 121 ? 2.181 -8.198 -17.700 1.00 96.31 121 ARG A N 1
ATOM 1010 C CA . ARG A 1 121 ? 2.812 -6.889 -17.958 1.00 96.31 121 ARG A CA 1
ATOM 1011 C C . ARG A 1 121 ? 4.201 -7.012 -18.587 1.00 96.31 121 ARG A C 1
ATOM 1013 O O . ARG A 1 121 ? 4.524 -6.250 -19.489 1.00 96.31 121 ARG A O 1
ATOM 1020 N N . SER A 1 122 ? 5.017 -7.930 -18.085 1.00 96.75 122 SER A N 1
ATOM 1021 C CA . SER A 1 122 ? 6.450 -8.024 -18.366 1.00 96.75 122 SER A CA 1
ATOM 1022 C C . SER A 1 122 ? 6.795 -9.334 -19.069 1.00 96.75 122 SER A C 1
ATOM 1024 O O . SER A 1 122 ? 6.098 -10.335 -18.912 1.00 96.75 122 SER A O 1
ATOM 1026 N N . THR A 1 123 ? 7.891 -9.336 -19.829 1.00 96.94 123 THR A N 1
ATOM 1027 C CA . THR A 1 123 ? 8.419 -10.524 -20.518 1.00 96.94 123 THR A CA 1
ATOM 1028 C C . THR A 1 123 ? 9.279 -11.384 -19.586 1.00 96.94 123 THR A C 1
ATOM 1030 O O . THR A 1 123 ? 9.694 -10.928 -18.515 1.00 96.94 123 THR A O 1
ATOM 1033 N N . GLN A 1 124 ? 9.568 -12.631 -19.979 1.00 96.44 124 GLN A N 1
ATOM 1034 C CA . GLN A 1 124 ? 10.233 -13.591 -19.089 1.00 96.44 124 GLN A CA 1
ATOM 1035 C C . GLN A 1 124 ? 11.620 -13.115 -18.635 1.00 96.44 124 GLN A C 1
ATOM 1037 O O . GLN A 1 124 ? 11.930 -13.258 -17.461 1.00 96.44 124 GLN A O 1
ATOM 1042 N N . ASN A 1 125 ? 12.409 -12.452 -19.492 1.00 97.25 125 ASN A N 1
ATOM 1043 C CA . ASN A 1 125 ? 13.727 -11.942 -19.090 1.00 97.25 125 ASN A CA 1
ATOM 1044 C C . ASN A 1 125 ? 13.639 -10.904 -17.954 1.00 97.25 125 ASN A C 1
ATOM 1046 O O . ASN A 1 125 ? 14.481 -10.901 -17.056 1.00 97.25 125 ASN A O 1
ATOM 1050 N N . ILE A 1 126 ? 12.620 -10.034 -17.973 1.00 96.88 126 ILE A N 1
ATOM 1051 C CA . ILE A 1 126 ? 12.375 -9.053 -16.903 1.00 96.88 126 ILE A CA 1
ATOM 1052 C C . ILE A 1 126 ? 11.948 -9.772 -15.620 1.00 96.88 126 ILE A C 1
ATOM 1054 O O . ILE A 1 126 ? 12.441 -9.449 -14.538 1.00 96.88 126 ILE A O 1
ATOM 1058 N N . LEU A 1 127 ? 11.048 -10.754 -15.734 1.00 96.06 127 LEU A N 1
ATOM 1059 C CA . LEU A 1 127 ? 10.568 -11.521 -14.583 1.00 96.06 127 LEU A CA 1
ATOM 1060 C C . LEU A 1 127 ? 11.668 -12.363 -13.949 1.00 96.06 127 LEU A C 1
ATOM 1062 O O . LEU A 1 127 ? 11.741 -12.415 -12.727 1.00 96.06 127 LEU A O 1
ATOM 1066 N N . ASP A 1 128 ? 12.543 -12.972 -14.742 1.00 95.31 128 ASP A N 1
ATOM 1067 C CA . ASP A 1 128 ? 13.684 -13.742 -14.247 1.00 95.31 128 ASP A CA 1
ATOM 1068 C C . ASP A 1 128 ? 14.627 -12.851 -13.435 1.00 95.31 128 ASP A C 1
ATOM 1070 O O . ASP A 1 128 ? 15.021 -13.221 -12.328 1.00 95.31 128 ASP A O 1
ATOM 1074 N N . GLY A 1 129 ? 14.917 -11.641 -13.929 1.00 95.31 129 GLY A N 1
ATOM 1075 C CA . GLY A 1 129 ? 15.685 -10.641 -13.186 1.00 95.31 129 GLY A CA 1
ATOM 1076 C C . GLY A 1 129 ? 15.016 -10.249 -11.865 1.00 95.31 129 GLY A C 1
ATOM 1077 O O . GLY A 1 129 ? 15.655 -10.286 -10.814 1.00 95.31 129 GLY A O 1
ATOM 1078 N N . ALA A 1 130 ? 13.717 -9.936 -11.889 1.00 94.56 130 ALA A N 1
ATOM 1079 C CA . ALA A 1 130 ? 12.964 -9.575 -10.686 1.00 94.56 130 ALA A CA 1
ATOM 1080 C C . ALA A 1 130 ? 12.905 -10.727 -9.663 1.00 94.56 130 ALA A C 1
ATOM 1082 O O . ALA A 1 130 ? 13.184 -10.520 -8.480 1.00 94.56 130 ALA A O 1
ATOM 1083 N N . ASN A 1 131 ? 12.609 -11.948 -10.122 1.00 93.62 131 ASN A N 1
ATOM 1084 C CA . ASN A 1 131 ? 12.558 -13.164 -9.308 1.00 93.62 131 ASN A CA 1
ATOM 1085 C C . ASN A 1 131 ? 13.925 -13.474 -8.667 1.00 93.62 131 ASN A C 1
ATOM 1087 O O . ASN A 1 131 ? 13.979 -13.858 -7.497 1.00 93.62 131 ASN A O 1
ATOM 1091 N N . ALA A 1 132 ? 15.024 -13.283 -9.406 1.00 93.69 132 ALA A N 1
ATOM 1092 C CA . ALA A 1 132 ? 16.381 -13.496 -8.905 1.00 93.69 132 ALA A CA 1
ATOM 1093 C C . ALA A 1 132 ? 16.788 -12.469 -7.836 1.00 93.69 132 ALA A C 1
ATOM 1095 O O . ALA A 1 132 ? 17.503 -12.803 -6.892 1.00 93.69 132 ALA A O 1
ATOM 1096 N N . VAL A 1 133 ? 16.329 -11.218 -7.941 1.00 93.88 133 VAL A N 1
ATOM 1097 C CA . VAL A 1 133 ? 16.581 -10.205 -6.904 1.00 93.88 133 VAL A CA 1
ATOM 1098 C C . VAL A 1 133 ? 15.772 -10.529 -5.648 1.00 93.88 133 VAL A C 1
ATOM 1100 O O . VAL A 1 133 ? 16.348 -10.676 -4.567 1.00 93.88 133 VAL A O 1
ATOM 1103 N N . ILE A 1 134 ? 14.456 -10.723 -5.782 1.00 91.38 134 ILE A N 1
ATOM 1104 C CA . ILE A 1 134 ? 13.554 -10.901 -4.634 1.00 91.38 134 ILE A CA 1
ATOM 1105 C C . ILE A 1 134 ? 13.795 -12.208 -3.863 1.00 91.38 134 ILE A C 1
ATOM 1107 O O . ILE A 1 134 ? 13.471 -12.296 -2.678 1.00 91.38 134 ILE A O 1
ATOM 1111 N N . SER A 1 135 ? 14.411 -13.226 -4.477 1.00 90.88 135 SER A N 1
ATOM 1112 C CA . SER A 1 135 ? 14.740 -14.487 -3.794 1.00 90.88 135 SER A CA 1
ATOM 1113 C C . SER A 1 135 ? 15.711 -14.329 -2.620 1.00 90.88 135 SER A C 1
ATOM 1115 O O . SER A 1 135 ? 15.817 -15.237 -1.800 1.00 90.88 135 SER A O 1
ATOM 1117 N N . HIS A 1 136 ? 16.409 -13.195 -2.516 1.00 92.44 136 HIS A N 1
ATOM 1118 C CA . HIS A 1 136 ? 17.316 -12.905 -1.404 1.00 92.44 136 HIS A CA 1
ATOM 1119 C C . HIS A 1 136 ? 16.589 -12.423 -0.133 1.00 92.44 136 HIS A C 1
ATOM 1121 O O . HIS A 1 136 ? 17.183 -12.440 0.951 1.00 92.44 136 HIS A O 1
ATOM 1127 N N . ASN A 1 137 ? 15.315 -12.020 -0.229 1.00 87.62 137 ASN A N 1
ATOM 1128 C CA . ASN A 1 137 ? 14.541 -11.544 0.917 1.00 87.62 137 ASN A CA 1
ATOM 1129 C C . ASN A 1 137 ? 14.098 -12.697 1.833 1.00 87.62 137 ASN A C 1
ATOM 1131 O O . ASN A 1 137 ? 13.665 -13.760 1.386 1.00 87.62 137 ASN A O 1
ATOM 1135 N N . LYS A 1 138 ? 14.165 -12.460 3.148 1.00 82.12 138 LYS A N 1
ATOM 1136 C CA . LYS A 1 138 ? 13.675 -13.375 4.193 1.00 82.12 138 LYS A CA 1
ATOM 1137 C C . LYS A 1 138 ? 12.249 -12.983 4.604 1.00 82.12 138 LYS A C 1
ATOM 1139 O O . LYS A 1 138 ? 11.906 -11.810 4.532 1.00 82.12 138 LYS A O 1
ATOM 1144 N N . ASN A 1 139 ? 11.463 -13.942 5.105 1.00 76.88 139 ASN A N 1
ATOM 1145 C CA . ASN A 1 139 ? 10.083 -13.749 5.596 1.00 76.88 139 ASN A CA 1
ATOM 1146 C C . ASN A 1 139 ? 9.051 -13.340 4.523 1.00 76.88 139 ASN A C 1
ATOM 1148 O O . ASN A 1 139 ? 8.276 -12.412 4.733 1.00 76.88 139 ASN A O 1
ATOM 1152 N N . ARG A 1 140 ? 9.015 -14.067 3.401 1.00 80.12 140 ARG A N 1
ATOM 1153 C CA . ARG A 1 140 ? 8.000 -13.930 2.338 1.00 80.12 140 ARG A CA 1
ATOM 1154 C C . ARG A 1 140 ? 7.075 -15.146 2.281 1.00 80.12 140 ARG A C 1
ATOM 1156 O O . ARG A 1 140 ? 7.504 -16.248 2.631 1.00 80.12 140 ARG A O 1
ATOM 1163 N N . LYS A 1 141 ? 5.840 -14.989 1.789 1.00 74.69 141 LYS A N 1
ATOM 1164 C CA . LYS A 1 141 ? 4.903 -16.118 1.563 1.00 74.69 141 LYS A CA 1
ATOM 1165 C C . LYS A 1 141 ? 5.322 -17.036 0.408 1.00 74.69 141 LYS A C 1
ATOM 1167 O O . LYS A 1 141 ? 4.753 -18.122 0.266 1.00 74.69 141 LYS A O 1
ATOM 1172 N N . GLY A 1 142 ? 6.321 -16.616 -0.372 1.00 77.94 142 GLY A N 1
ATOM 1173 C CA . GLY A 1 142 ? 6.943 -17.378 -1.450 1.00 77.94 142 GLY A CA 1
ATOM 1174 C C . GLY A 1 142 ? 6.040 -17.474 -2.676 1.00 77.94 142 GLY A C 1
ATOM 1175 O O . GLY A 1 142 ? 5.001 -18.138 -2.643 1.00 77.94 142 GLY A O 1
ATOM 1176 N N .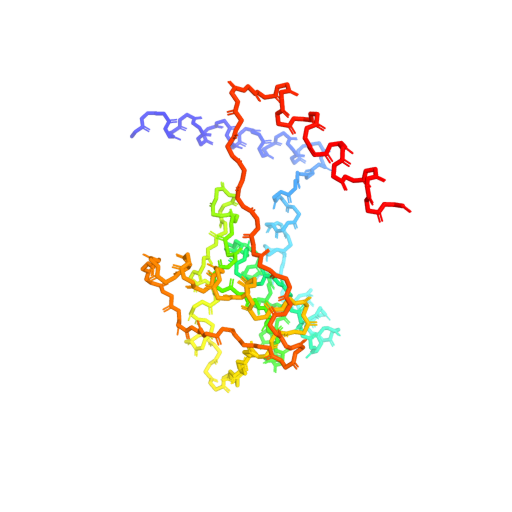 LYS A 1 143 ? 6.459 -16.824 -3.762 1.00 83.88 143 LYS A N 1
ATOM 1177 C CA . LYS A 1 143 ? 5.828 -16.911 -5.081 1.00 83.88 143 LYS A CA 1
ATOM 1178 C C . LYS A 1 143 ? 6.867 -16.738 -6.184 1.00 83.88 143 LYS A C 1
ATOM 1180 O O . LYS A 1 143 ? 7.878 -16.052 -5.989 1.00 83.88 143 LYS A O 1
ATOM 1185 N N . THR A 1 144 ? 6.589 -17.329 -7.337 1.00 85.75 144 THR A N 1
ATOM 1186 C CA . THR A 1 144 ? 7.401 -17.181 -8.546 1.00 85.75 144 THR A CA 1
ATOM 1187 C C . THR A 1 144 ? 6.495 -16.711 -9.667 1.00 85.75 144 THR A C 1
ATOM 1189 O O . THR A 1 144 ? 5.542 -17.397 -10.021 1.00 85.75 144 THR A O 1
ATOM 1192 N N . LEU A 1 145 ? 6.779 -15.525 -10.203 1.00 92.00 145 LEU A N 1
ATOM 1193 C CA . LEU A 1 145 ? 6.003 -14.970 -11.307 1.00 92.00 145 LEU A CA 1
ATOM 1194 C C . LEU A 1 145 ? 6.499 -15.544 -12.637 1.00 92.00 145 LEU A C 1
ATOM 1196 O O . LEU A 1 145 ? 7.709 -15.615 -12.858 1.00 92.00 145 LEU A O 1
ATOM 1200 N N . PHE A 1 146 ? 5.581 -15.904 -13.531 1.00 94.00 146 PHE A N 1
ATOM 1201 C CA . PHE A 1 146 ? 5.890 -16.352 -14.894 1.00 94.00 146 PHE A CA 1
ATOM 1202 C C . PHE A 1 146 ? 5.022 -15.615 -15.919 1.00 94.00 146 PHE A C 1
ATOM 1204 O O . PHE A 1 146 ? 3.999 -15.037 -15.561 1.00 94.00 146 PHE A O 1
ATOM 1211 N N . THR A 1 147 ? 5.397 -15.637 -17.200 1.00 95.50 147 THR A N 1
ATOM 1212 C CA . THR A 1 147 ? 4.580 -15.046 -18.273 1.00 95.50 147 THR A CA 1
ATOM 1213 C C . THR A 1 147 ? 4.466 -15.954 -19.492 1.00 95.50 147 THR A C 1
ATOM 1215 O O . THR A 1 147 ? 5.329 -16.789 -19.756 1.00 95.50 147 THR A O 1
ATOM 1218 N N . ARG A 1 148 ? 3.394 -15.764 -20.269 1.00 95.06 148 ARG A N 1
ATOM 1219 C CA . ARG A 1 148 ? 3.187 -16.396 -21.582 1.00 95.06 148 ARG A CA 1
ATOM 1220 C C . ARG A 1 148 ? 3.529 -15.480 -22.759 1.00 95.06 148 ARG A C 1
ATOM 1222 O O . ARG A 1 148 ? 3.481 -15.928 -23.899 1.00 95.06 148 ARG A O 1
ATOM 1229 N N . SER A 1 149 ? 3.925 -14.234 -22.499 1.00 93.75 149 SER A N 1
ATOM 1230 C CA . SER A 1 149 ? 4.267 -13.239 -23.528 1.00 93.75 149 SER A CA 1
ATOM 1231 C C . SER A 1 149 ? 5.619 -13.491 -24.219 1.00 93.75 149 SER A C 1
ATOM 1233 O O . SER A 1 149 ? 6.030 -12.713 -25.075 1.00 93.75 149 SER A O 1
ATOM 1235 N N . GLY A 1 150 ? 6.316 -14.575 -23.861 1.00 94.81 150 GLY A N 1
ATOM 1236 C CA . GLY A 1 150 ? 7.632 -14.934 -24.388 1.00 94.81 150 GLY A CA 1
ATOM 1237 C C . GLY A 1 150 ? 8.793 -14.271 -23.643 1.00 94.81 150 GLY A C 1
ATOM 1238 O O . GLY A 1 150 ? 8.614 -13.557 -22.652 1.00 94.81 150 GLY A O 1
ATOM 1239 N N . SER A 1 151 ? 10.014 -14.534 -24.116 1.00 95.31 151 SER A N 1
ATOM 1240 C CA . SER A 1 151 ? 11.246 -14.095 -23.447 1.00 95.31 151 SER A CA 1
ATOM 1241 C C . SER A 1 151 ? 11.431 -12.577 -23.455 1.00 95.31 151 SER A C 1
ATOM 1243 O O . SER A 1 151 ? 11.864 -12.001 -22.456 1.00 95.31 151 SER A O 1
ATOM 1245 N N . GLY A 1 152 ? 11.051 -11.927 -24.559 1.00 95.56 152 GLY A N 1
ATOM 1246 C CA . GLY A 1 152 ? 11.340 -10.517 -24.820 1.00 95.56 152 GLY A CA 1
ATOM 1247 C C . GLY A 1 152 ? 12.836 -10.222 -24.943 1.00 95.56 152 GLY A C 1
ATOM 1248 O O . GLY A 1 152 ? 13.665 -11.133 -25.019 1.00 95.56 152 GLY A O 1
ATOM 1249 N N . ASP A 1 153 ? 13.172 -8.935 -24.942 1.00 95.62 153 ASP A N 1
ATOM 1250 C CA . ASP A 1 153 ? 14.556 -8.470 -25.013 1.00 95.62 153 ASP A CA 1
ATOM 1251 C C . ASP A 1 153 ? 15.321 -8.752 -23.717 1.00 95.62 153 ASP A C 1
ATOM 1253 O O . ASP A 1 153 ? 14.741 -8.951 -22.644 1.00 95.62 153 ASP A O 1
ATOM 1257 N N . LYS A 1 154 ? 16.652 -8.811 -23.809 1.00 96.25 154 LYS A N 1
ATOM 1258 C CA . LYS A 1 154 ? 17.511 -8.950 -22.627 1.00 96.25 154 LYS A CA 1
ATOM 1259 C C . LYS A 1 154 ? 17.546 -7.642 -21.840 1.00 96.25 154 LYS A C 1
ATOM 1261 O O . LYS A 1 154 ? 17.528 -6.562 -22.422 1.00 96.25 154 LYS A O 1
ATOM 1266 N N . ILE A 1 155 ? 17.681 -7.752 -20.518 1.00 95.25 155 ILE A N 1
ATOM 1267 C CA . ILE A 1 155 ? 17.943 -6.596 -19.656 1.00 95.25 155 ILE A CA 1
ATOM 1268 C C . ILE A 1 155 ? 19.326 -6.035 -20.012 1.00 95.25 155 ILE A C 1
ATOM 1270 O O . ILE A 1 155 ? 20.325 -6.757 -19.961 1.00 95.25 155 ILE A O 1
ATOM 1274 N N . VAL A 1 156 ? 19.377 -4.756 -20.381 1.00 94.75 156 VAL A N 1
ATOM 1275 C CA . VAL A 1 156 ? 20.622 -4.044 -20.688 1.00 94.75 156 VAL A CA 1
ATOM 1276 C C . VAL A 1 156 ? 21.173 -3.431 -19.405 1.00 94.75 156 VAL A C 1
ATOM 1278 O O . VAL A 1 156 ? 20.459 -2.748 -18.678 1.00 94.75 156 VAL A O 1
ATOM 1281 N N . TYR A 1 157 ? 22.456 -3.669 -19.140 1.00 94.25 157 TYR A N 1
ATOM 1282 C CA . TYR A 1 157 ? 23.204 -3.028 -18.064 1.00 94.25 157 TYR A CA 1
ATOM 1283 C C . TYR A 1 157 ? 24.339 -2.206 -18.676 1.00 94.25 157 TYR A C 1
ATOM 1285 O O . TYR A 1 157 ? 25.160 -2.739 -19.428 1.00 94.25 157 TYR A O 1
ATOM 1293 N N . LYS A 1 158 ? 24.380 -0.910 -18.360 1.00 94.50 158 LYS A N 1
ATOM 1294 C CA . LYS A 1 158 ? 25.374 0.038 -18.864 1.00 94.50 158 LYS A CA 1
ATOM 1295 C C . LYS A 1 158 ? 26.049 0.734 -17.689 1.00 94.50 158 LYS A C 1
ATOM 1297 O O . LYS A 1 158 ? 25.384 1.330 -16.854 1.00 94.50 158 LYS A O 1
ATOM 1302 N N . THR A 1 159 ? 27.376 0.670 -17.644 1.00 96.56 159 THR A N 1
ATOM 1303 C CA . THR A 1 159 ? 28.187 1.458 -16.708 1.00 96.56 159 THR A CA 1
ATOM 1304 C C . THR A 1 159 ? 28.696 2.710 -17.415 1.00 96.56 159 THR A C 1
ATOM 1306 O O . THR A 1 159 ? 29.172 2.629 -18.550 1.00 96.56 159 THR A O 1
ATOM 1309 N N . VAL A 1 160 ? 28.587 3.848 -16.737 1.00 96.62 160 VAL A N 1
ATOM 1310 C CA . VAL A 1 160 ? 29.034 5.177 -17.180 1.00 96.62 160 VAL A CA 1
ATOM 1311 C C . VAL A 1 160 ? 29.905 5.809 -16.096 1.00 96.62 160 VAL A C 1
ATOM 1313 O O . VAL A 1 160 ? 29.917 5.330 -14.961 1.00 96.62 160 VAL A O 1
ATOM 1316 N N . MET A 1 161 ? 30.662 6.850 -16.441 1.00 96.12 161 MET A N 1
ATOM 1317 C CA . MET A 1 161 ? 31.649 7.444 -15.532 1.00 96.12 161 MET A CA 1
ATOM 1318 C C . MET A 1 161 ? 31.095 8.607 -14.698 1.00 96.12 161 MET A C 1
ATOM 1320 O O . MET A 1 161 ? 31.733 9.003 -13.724 1.00 96.12 161 MET A O 1
ATOM 1324 N N . SER A 1 162 ? 29.932 9.160 -15.058 1.00 97.88 162 SER A N 1
ATOM 1325 C CA . SER A 1 162 ? 29.282 10.260 -14.331 1.00 97.88 162 SER A CA 1
ATOM 1326 C C . SER A 1 162 ? 27.760 10.257 -14.497 1.00 97.88 162 SER A C 1
ATOM 1328 O O . SER A 1 162 ? 27.224 9.652 -15.426 1.00 97.88 162 SER A O 1
ATOM 1330 N N . GLU A 1 163 ? 27.063 10.994 -13.633 1.00 97.25 163 GLU A N 1
ATOM 1331 C CA . GLU A 1 163 ? 25.617 11.240 -13.716 1.00 97.25 163 GLU A CA 1
ATOM 1332 C C . GLU A 1 163 ? 25.217 12.015 -14.984 1.00 97.25 163 GLU A C 1
ATOM 1334 O O . GLU A 1 163 ? 24.134 11.814 -15.541 1.00 97.25 163 GLU A O 1
ATOM 1339 N N . SER A 1 164 ? 26.112 12.876 -15.480 1.00 97.94 164 SER A N 1
ATOM 1340 C CA . SER A 1 164 ? 25.912 13.598 -16.741 1.00 97.94 164 SER A CA 1
ATOM 1341 C C . SER A 1 164 ? 25.956 12.646 -17.942 1.00 97.94 164 SER A C 1
ATOM 1343 O O . SER A 1 164 ? 25.125 12.752 -18.843 1.00 97.94 164 SER A O 1
ATOM 1345 N N . GLU A 1 165 ? 26.880 11.677 -17.939 1.00 97.56 165 GLU A N 1
ATOM 1346 C CA . GLU A 1 165 ? 26.932 10.626 -18.965 1.00 97.56 165 GLU A CA 1
ATOM 1347 C C . GLU A 1 165 ? 25.725 9.685 -18.891 1.00 97.56 165 GLU A C 1
ATOM 1349 O O . GLU A 1 165 ? 25.197 9.302 -19.934 1.00 97.56 165 GLU A O 1
ATOM 1354 N N . GLU A 1 166 ? 25.263 9.332 -17.685 1.00 97.81 166 GLU A N 1
ATOM 1355 C CA . GLU A 1 166 ? 24.037 8.541 -17.502 1.00 97.81 166 GLU A CA 1
ATOM 1356 C C . GLU A 1 166 ? 22.836 9.247 -18.135 1.00 97.81 166 GLU A C 1
ATOM 1358 O O . GLU A 1 166 ? 22.109 8.658 -18.934 1.00 97.81 166 GLU A O 1
ATOM 1363 N N . SER A 1 167 ? 22.674 10.537 -17.830 1.00 97.25 167 SER A N 1
ATOM 1364 C CA . SER A 1 167 ? 21.583 11.360 -18.354 1.00 97.25 167 SER A CA 1
ATOM 1365 C C . SER A 1 167 ? 21.606 11.414 -19.881 1.00 97.25 167 SER A C 1
ATOM 1367 O O . SER A 1 167 ? 20.572 11.206 -20.517 1.00 97.25 167 SER A O 1
ATOM 1369 N N . GLN A 1 168 ? 22.782 11.642 -20.477 1.00 97.00 168 GLN A N 1
ATOM 1370 C CA . GLN A 1 168 ? 22.924 11.673 -21.932 1.00 97.00 168 GLN A CA 1
ATOM 1371 C C . GLN A 1 168 ? 22.616 10.309 -22.561 1.00 97.00 168 GLN A C 1
ATOM 1373 O O . GLN A 1 168 ? 21.871 10.251 -23.535 1.00 97.00 168 GLN A O 1
ATOM 1378 N N . TYR A 1 169 ? 23.116 9.214 -21.979 1.00 95.88 169 TYR A N 1
ATOM 1379 C CA . TYR A 1 169 ? 22.836 7.861 -22.463 1.00 95.88 169 TYR A CA 1
ATOM 1380 C C . TYR A 1 169 ? 21.330 7.556 -22.490 1.00 95.88 169 TYR A C 1
ATOM 1382 O O . TYR A 1 169 ? 20.825 7.031 -23.480 1.00 95.88 169 TYR A O 1
ATOM 1390 N N . ILE A 1 170 ? 20.597 7.925 -21.433 1.00 96.56 170 ILE A N 1
ATOM 1391 C CA . ILE A 1 170 ? 19.141 7.735 -21.378 1.00 96.56 170 ILE A CA 1
ATOM 1392 C C . ILE A 1 170 ? 18.420 8.590 -22.431 1.00 96.56 170 ILE A C 1
ATOM 1394 O O . ILE A 1 170 ? 17.488 8.099 -23.068 1.00 96.56 170 ILE A O 1
ATOM 1398 N N . ILE A 1 171 ? 18.845 9.841 -22.647 1.00 96.94 171 ILE A N 1
ATOM 1399 C CA . ILE A 1 171 ? 18.281 10.711 -23.694 1.00 96.94 171 ILE A CA 1
ATOM 1400 C C . ILE A 1 171 ? 18.478 10.084 -25.079 1.00 96.94 171 ILE A C 1
ATOM 1402 O O . ILE A 1 171 ? 17.517 9.986 -25.843 1.00 96.94 171 ILE A O 1
ATOM 1406 N N . ASP A 1 172 ? 19.693 9.629 -25.382 1.00 96.31 172 ASP A N 1
ATOM 1407 C CA . ASP A 1 172 ? 20.030 9.033 -26.677 1.00 96.31 172 ASP A CA 1
ATOM 1408 C C . ASP A 1 172 ? 19.209 7.756 -26.939 1.00 96.31 172 ASP A C 1
ATOM 1410 O O . ASP A 1 172 ? 18.666 7.585 -28.031 1.00 96.31 172 ASP A O 1
ATOM 1414 N N . GLU A 1 173 ? 19.036 6.896 -25.927 1.00 95.25 173 GLU A N 1
ATOM 1415 C CA . GLU A 1 173 ? 18.199 5.686 -26.011 1.00 95.25 173 GLU A CA 1
ATOM 1416 C C . GLU A 1 173 ? 16.719 6.000 -26.266 1.00 95.25 173 GLU A C 1
ATOM 1418 O O . GLU A 1 173 ? 16.056 5.286 -27.022 1.00 95.25 173 GLU A O 1
ATOM 1423 N N . ILE A 1 174 ? 16.179 7.055 -25.645 1.00 96.44 174 ILE A N 1
ATOM 1424 C CA . ILE A 1 174 ? 14.791 7.480 -25.879 1.00 96.44 174 ILE A CA 1
ATOM 1425 C C . ILE A 1 174 ? 14.641 7.995 -27.312 1.00 96.44 174 ILE A C 1
ATOM 1427 O O . ILE A 1 174 ? 13.724 7.568 -28.009 1.00 96.44 174 ILE A O 1
ATOM 1431 N N . ILE A 1 175 ? 15.555 8.861 -27.769 1.00 96.81 175 ILE A N 1
ATOM 1432 C CA . ILE A 1 175 ? 15.527 9.418 -29.129 1.00 96.81 175 ILE A CA 1
ATOM 1433 C C . ILE A 1 175 ? 15.643 8.310 -30.179 1.00 96.81 175 ILE A C 1
ATOM 1435 O O . ILE A 1 175 ? 14.942 8.359 -31.180 1.00 96.81 175 ILE A O 1
ATOM 1439 N N . GLN A 1 176 ? 16.489 7.302 -29.958 1.00 92.44 176 GLN A N 1
ATOM 1440 C CA . GLN A 1 176 ? 16.665 6.194 -30.899 1.00 92.44 176 GLN A CA 1
ATOM 1441 C C . GLN A 1 176 ? 15.427 5.284 -31.010 1.00 92.44 176 GLN A C 1
ATOM 1443 O O . GLN A 1 176 ? 15.245 4.623 -32.034 1.00 92.44 176 GLN A O 1
ATOM 1448 N N . LYS A 1 177 ? 14.602 5.205 -29.958 1.00 82.06 177 LYS A N 1
ATOM 1449 C CA . LYS A 1 177 ? 13.381 4.379 -29.921 1.00 82.06 177 LYS A CA 1
ATOM 1450 C C . LYS A 1 177 ? 12.125 5.104 -30.416 1.00 82.06 177 LYS A C 1
ATOM 1452 O O . LYS A 1 177 ? 11.122 4.426 -30.647 1.00 82.06 177 LYS A O 1
ATOM 1457 N N . CYS A 1 178 ? 12.163 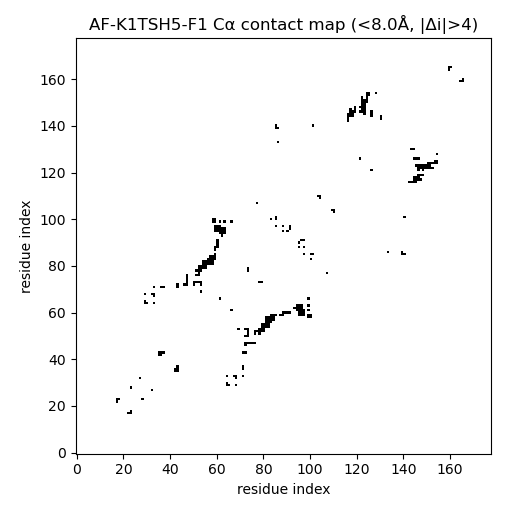6.432 -30.535 1.00 62.44 178 CYS A N 1
ATOM 1458 C CA . CYS A 1 178 ? 11.114 7.248 -31.153 1.00 62.44 178 CYS A CA 1
ATOM 1459 C C . CYS A 1 178 ? 11.246 7.266 -32.680 1.00 62.44 178 CYS A C 1
ATOM 1461 O O . CYS A 1 178 ? 10.182 7.220 -33.336 1.00 62.44 178 CYS A O 1
#

Mean predicted aligned error: 5.31 Å